Protein AF-G0QS31-F1 (afdb_monomer_lite)

Sequence (212 aa):
MDNINIATQQQAVRIPVASQEGQSTHSYSSEEVHAFSQHINNSLKDDPHLQSLLPIDSESKQLFDAVGNGIILCKLINKACPGTIFTKAINIEKLNIFKIKENLNLAITSAREIGCVIINVHSGNIIDKTEHIILGLLWQIIKVHLLGGLDLKLHPYLIRLKKEDEEAAELLRLSKEELLTRWFNYHLSNAKREKFRILQQIQKMEKLMFIS

Organism: Ichthyophthirius multifiliis (NCBI:txid5932)

InterPro domains:
  IPR001589 Actinin-type actin-binding domain, conserved site [PS00020] (118-142)
  IPR001715 Calponin homology domain [PF00307] (35-145)
  IPR001715 Calponin homology domain [PS50021] (30-146)
  IPR001715 Calponin homology domain [SM00033] (32-144)
  IPR036872 CH domain superfamily [G3DSA:1.10.418.10] (26-148)
  IPR036872 CH domain superfamily [G3DSA:1.10.418.10] (149-208)
  IPR036872 CH domain superfamily [SSF47576] (28-208)
  IPR039959 Fimbrin/Plastin [PTHR19961] (18-195)

Foldseek 3Di:
DDDDDDDDDDDDDDDDDDDDDDDPPPDDDLVLLLVLLVVLQVQCVPPPLCPVLPNQDSNDLSSLVSCLQLLSLLVLLCLLPPPLDDNVQQDRPPDDPVSSQSSNVSSLVSLVVLPDDDDPDHSVCSNVSVPVSSSSSSVSSVVSNVLVCQDCVNPVVLCVLDDPPDDSVVLNPDDSVRSVVSVVVVVVVVVVVVVVVVVVVVVVVVVVVVVD

pLDDT: mean 82.75, std 19.17, range [31.75, 98.56]

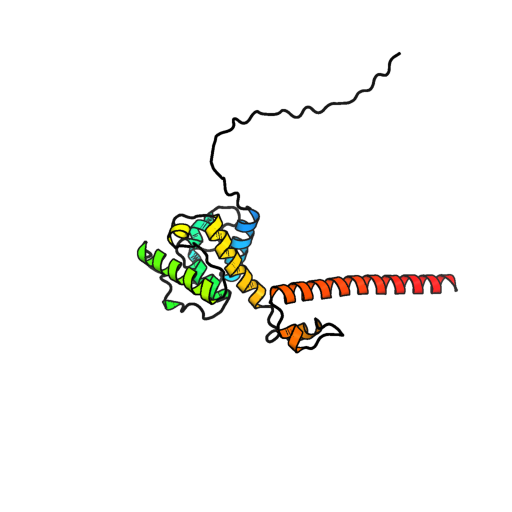Secondary structure (DSSP, 8-state):
-----------------------------HHHHHHHHHHHHHHHTT-GGGTTT-SPPTTSTHHHHHHTTSHHHHHHHHHHSTTSS-GGGS--SS--HHHHHHHHHHHHHHHHHTT---SS--HHHHHTT-HHHHHHHHHHHHHHHHHHT--TTT-GGGGGG--TTS-HHHHTTS-HHHHHHHHHHHHHHHHHHHHHHHHHHHHHHHHHHT--

Structure (mmCIF, N/CA/C/O backbone):
data_AF-G0QS31-F1
#
_entry.id   AF-G0QS31-F1
#
loop_
_atom_site.group_PDB
_atom_site.id
_atom_site.type_symbol
_atom_site.label_atom_id
_atom_site.label_alt_id
_atom_site.label_comp_id
_atom_site.label_asym_id
_atom_site.label_entity_id
_atom_site.label_seq_id
_atom_site.pdbx_PDB_ins_code
_atom_site.Cartn_x
_atom_site.Cartn_y
_atom_site.Cartn_z
_atom_site.occupancy
_atom_site.B_iso_or_equiv
_atom_site.auth_seq_id
_atom_site.auth_comp_id
_atom_site.auth_asym_id
_atom_site.auth_atom_id
_atom_site.pdbx_PDB_model_num
ATOM 1 N N . MET A 1 1 ? 4.917 68.832 -23.687 1.00 37.56 1 MET A N 1
ATOM 2 C CA . MET A 1 1 ? 4.557 68.647 -22.271 1.00 37.56 1 MET A CA 1
ATOM 3 C C . MET A 1 1 ? 3.040 68.502 -22.276 1.00 37.56 1 MET A C 1
ATOM 5 O O . MET A 1 1 ? 2.393 69.456 -22.668 1.00 37.56 1 MET A O 1
ATOM 9 N N . ASP A 1 2 ? 2.402 67.344 -22.115 1.00 34.12 2 ASP A N 1
ATOM 10 C CA . ASP A 1 2 ? 2.816 66.095 -21.476 1.00 34.12 2 ASP A CA 1
ATOM 11 C C . ASP A 1 2 ? 2.019 64.893 -22.020 1.00 34.12 2 ASP A C 1
ATOM 13 O O . ASP A 1 2 ? 0.879 65.023 -22.461 1.00 34.12 2 ASP A O 1
ATOM 17 N N . ASN A 1 3 ? 2.662 63.723 -21.995 1.00 34.50 3 ASN A N 1
ATOM 18 C CA . ASN A 1 3 ? 2.108 62.419 -22.358 1.00 34.50 3 ASN A CA 1
ATOM 19 C C . ASN A 1 3 ? 1.002 61.989 -21.380 1.00 34.50 3 ASN A C 1
ATOM 21 O O . ASN A 1 3 ? 1.255 61.871 -20.182 1.00 34.50 3 ASN A O 1
ATOM 25 N N . ILE A 1 4 ? -0.175 61.628 -21.895 1.00 38.53 4 ILE A N 1
ATOM 26 C CA . ILE A 1 4 ? -1.193 60.884 -21.140 1.00 38.53 4 ILE A CA 1
ATOM 27 C C . ILE A 1 4 ? -0.975 59.397 -21.425 1.00 38.53 4 ILE A C 1
ATOM 29 O O . ILE A 1 4 ? -1.392 58.877 -22.457 1.00 38.53 4 ILE A O 1
ATOM 33 N N . ASN A 1 5 ? -0.279 58.722 -20.512 1.00 39.50 5 ASN A N 1
ATOM 34 C CA . ASN A 1 5 ? -0.104 57.275 -20.525 1.00 39.50 5 ASN A CA 1
ATOM 35 C C . ASN A 1 5 ? -1.161 56.667 -19.588 1.00 39.50 5 ASN A C 1
ATOM 37 O O . ASN A 1 5 ? -1.066 56.803 -18.369 1.00 39.50 5 ASN A O 1
ATOM 41 N N . ILE A 1 6 ? -2.197 56.041 -20.151 1.00 40.69 6 ILE A N 1
ATOM 42 C CA . ILE A 1 6 ? -3.229 55.327 -19.388 1.00 40.69 6 ILE A CA 1
ATOM 43 C C . ILE A 1 6 ? -2.703 53.913 -19.134 1.00 40.69 6 ILE A C 1
ATOM 45 O O . ILE A 1 6 ? -2.805 53.038 -19.989 1.00 40.69 6 ILE A O 1
ATOM 49 N N . ALA A 1 7 ? -2.117 53.697 -17.958 1.00 37.75 7 ALA A N 1
ATOM 50 C CA . ALA A 1 7 ? -1.797 52.370 -17.447 1.00 37.75 7 ALA A CA 1
ATOM 51 C C . ALA A 1 7 ? -2.806 52.007 -16.349 1.00 37.75 7 ALA A C 1
ATOM 53 O O . ALA A 1 7 ? -2.763 52.528 -15.236 1.00 37.75 7 ALA A O 1
ATOM 54 N N . THR A 1 8 ? -3.733 51.114 -16.681 1.00 36.53 8 THR A N 1
ATOM 55 C CA . THR A 1 8 ? -4.713 50.533 -15.761 1.00 36.53 8 THR A CA 1
ATOM 56 C C . THR A 1 8 ? -3.992 49.660 -14.727 1.00 36.53 8 THR A C 1
ATOM 58 O O . THR A 1 8 ? -3.541 48.562 -15.044 1.00 36.53 8 THR A O 1
ATOM 61 N N . GLN A 1 9 ? -3.868 50.136 -13.486 1.00 37.25 9 GLN A N 1
ATOM 62 C CA . GLN A 1 9 ? -3.407 49.330 -12.352 1.00 37.25 9 GLN A CA 1
ATOM 63 C C . GLN A 1 9 ? -4.574 48.497 -11.805 1.00 37.25 9 GLN A C 1
ATOM 65 O O . GLN A 1 9 ? -5.510 49.035 -11.219 1.00 37.25 9 GLN A O 1
ATOM 70 N N . GLN A 1 10 ? -4.511 47.175 -11.964 1.00 36.97 10 GLN A N 1
ATOM 71 C CA . GLN A 1 10 ? -5.317 46.248 -11.167 1.00 36.97 10 GLN A CA 1
ATOM 72 C C . GLN A 1 10 ? -4.732 46.195 -9.748 1.00 36.97 10 GLN A C 1
ATOM 74 O O . GLN A 1 10 ? -3.664 45.627 -9.522 1.00 36.97 10 GLN A O 1
ATOM 79 N N . GLN A 1 11 ? -5.415 46.818 -8.787 1.00 33.50 11 GLN A N 1
ATOM 80 C CA . GLN A 1 11 ? -5.101 46.689 -7.366 1.00 33.50 11 GLN A CA 1
ATOM 81 C C . GLN A 1 11 ? -5.563 45.319 -6.857 1.00 33.50 11 GLN A C 1
ATOM 83 O O . GLN A 1 11 ? -6.757 45.039 -6.776 1.00 33.50 11 GLN A O 1
ATOM 88 N N . ALA A 1 12 ? -4.608 44.469 -6.482 1.00 34.59 12 ALA A N 1
ATOM 89 C CA . ALA A 1 12 ? -4.877 43.285 -5.679 1.00 34.59 12 ALA A CA 1
ATOM 90 C C . ALA A 1 12 ? -5.224 43.724 -4.246 1.00 34.59 12 ALA A C 1
ATOM 92 O O . ALA A 1 12 ? -4.376 44.247 -3.519 1.00 34.59 12 ALA A O 1
ATOM 93 N N . VAL A 1 13 ? -6.477 43.516 -3.843 1.00 35.66 13 VAL A N 1
ATOM 94 C CA . VAL A 1 13 ? -6.947 43.735 -2.470 1.00 35.66 13 VAL A CA 1
ATOM 95 C C . VAL A 1 13 ? -6.266 42.710 -1.558 1.00 35.66 13 VAL A C 1
ATOM 97 O O . VAL A 1 13 ? -6.550 41.517 -1.628 1.00 35.66 13 VAL A O 1
ATOM 100 N N . ARG A 1 14 ? -5.336 43.162 -0.708 1.00 32.06 14 ARG A N 1
ATOM 101 C CA . ARG A 1 14 ? -4.723 42.332 0.339 1.00 32.06 14 ARG A CA 1
ATOM 102 C C . ARG A 1 14 ? -5.620 42.341 1.573 1.00 32.06 14 ARG A C 1
ATOM 104 O O . ARG A 1 14 ? -5.723 43.359 2.250 1.00 32.06 14 ARG A O 1
ATOM 111 N N . ILE A 1 15 ? -6.242 41.204 1.872 1.00 36.84 15 ILE A N 1
ATOM 112 C CA . ILE A 1 15 ? -6.899 40.961 3.162 1.00 36.84 15 ILE A CA 1
ATOM 113 C C . ILE A 1 15 ? -5.797 40.581 4.168 1.00 36.84 15 ILE A C 1
ATOM 115 O O . ILE A 1 15 ? -5.057 39.632 3.899 1.00 36.84 15 ILE A O 1
ATOM 119 N N . PRO A 1 16 ? -5.632 41.290 5.300 1.00 31.75 16 PRO A N 1
ATOM 120 C CA . PRO A 1 16 ? -4.660 40.903 6.312 1.00 31.75 16 PRO A CA 1
ATOM 121 C C . PRO A 1 16 ? -5.190 39.691 7.088 1.00 31.75 16 PRO A C 1
ATOM 123 O O . PRO A 1 16 ? -6.173 39.794 7.817 1.00 31.75 16 PRO A O 1
ATOM 126 N N . VAL A 1 17 ? -4.541 38.536 6.931 1.00 39.09 17 VAL A N 1
ATOM 127 C CA . VAL A 1 17 ? -4.767 37.379 7.806 1.00 39.09 17 VAL A CA 1
ATOM 128 C C . VAL A 1 17 ? -3.851 37.533 9.012 1.00 39.09 17 VAL A C 1
ATOM 130 O O . VAL A 1 17 ? -2.632 37.610 8.872 1.00 39.09 17 VAL A O 1
ATOM 133 N N . ALA A 1 18 ? -4.460 37.629 10.192 1.00 33.72 18 ALA A N 1
ATOM 134 C CA . ALA A 1 18 ? -3.758 37.640 11.463 1.00 33.72 18 ALA A CA 1
ATOM 135 C C . ALA A 1 18 ? -2.969 36.334 11.629 1.00 33.72 18 ALA A C 1
ATOM 137 O O . ALA A 1 18 ? -3.527 35.240 11.534 1.00 33.72 18 ALA A O 1
ATOM 138 N N . SER A 1 19 ? -1.670 36.465 11.875 1.00 36.84 19 SER A N 1
ATOM 139 C CA . SER A 1 19 ? -0.786 35.359 12.219 1.00 36.84 19 SER A CA 1
ATOM 140 C C . SER A 1 19 ? -1.213 34.775 13.566 1.00 36.84 19 SER A C 1
ATOM 142 O O . SER A 1 19 ? -1.101 35.449 14.588 1.00 36.84 19 SER A O 1
ATOM 144 N N . GLN A 1 20 ? -1.694 33.532 13.572 1.00 38.47 20 GLN A N 1
ATOM 145 C CA . GLN A 1 20 ? -1.734 32.715 14.781 1.00 38.47 20 GLN A CA 1
ATOM 146 C C . GLN A 1 20 ? -0.509 31.804 14.811 1.00 38.47 20 GLN A C 1
ATOM 148 O O . GLN A 1 20 ? -0.143 31.162 13.828 1.00 38.47 20 GLN A O 1
ATOM 153 N N . GLU A 1 21 ? 0.148 31.839 15.959 1.00 40.12 21 GLU A N 1
ATOM 154 C CA . GLU A 1 21 ? 1.384 31.160 16.301 1.00 40.12 21 GLU A CA 1
ATOM 155 C C . GLU A 1 21 ? 1.256 29.626 16.214 1.00 40.12 21 GLU A C 1
ATOM 157 O O . GLU A 1 21 ? 0.282 29.036 16.672 1.00 40.12 21 GLU A O 1
ATOM 162 N N . GLY A 1 22 ? 2.302 28.975 15.695 1.00 40.84 22 GLY A N 1
ATOM 163 C CA . GLY A 1 22 ? 2.794 27.719 16.268 1.00 40.84 22 GLY A CA 1
ATOM 164 C C . GLY A 1 22 ? 1.966 26.442 16.097 1.00 40.84 22 GLY A C 1
ATOM 165 O O . GLY A 1 22 ? 1.835 25.690 17.057 1.00 40.84 22 GLY A O 1
ATOM 166 N N . GLN A 1 23 ? 1.502 26.112 14.891 1.00 36.22 23 GLN A N 1
ATOM 167 C CA . GLN A 1 23 ? 1.230 24.714 14.528 1.00 36.22 23 GLN A CA 1
ATOM 168 C C . GLN A 1 23 ? 1.887 24.405 13.188 1.00 36.22 23 GLN A C 1
ATOM 170 O O . GLN A 1 23 ? 1.524 24.974 12.160 1.00 36.22 23 GLN A O 1
ATOM 175 N N . SER A 1 24 ? 2.863 23.495 13.193 1.00 34.66 24 SER A N 1
ATOM 176 C CA . SER A 1 24 ? 3.359 22.861 11.975 1.00 34.66 24 SER A CA 1
ATOM 177 C C . SER A 1 24 ? 2.222 22.036 11.376 1.00 34.66 24 SER A C 1
ATOM 179 O O . SER A 1 24 ? 2.036 20.861 11.689 1.00 34.66 24 SER A O 1
ATOM 181 N N . THR A 1 25 ? 1.409 22.684 10.551 1.00 37.22 25 THR A N 1
ATOM 182 C CA . THR A 1 25 ? 0.397 22.048 9.719 1.00 37.22 25 THR A CA 1
ATOM 183 C C . THR A 1 25 ? 1.135 21.187 8.701 1.00 37.22 25 THR A C 1
ATOM 185 O O . THR A 1 25 ? 1.685 21.676 7.717 1.00 37.22 25 THR A O 1
ATOM 188 N N . HIS A 1 26 ? 1.219 19.885 8.971 1.00 48.31 26 HIS A N 1
ATOM 189 C CA . HIS A 1 26 ? 1.724 18.915 8.007 1.00 48.31 26 HIS A CA 1
ATOM 190 C C . HIS A 1 26 ? 0.709 18.811 6.862 1.00 48.31 26 HIS A C 1
ATOM 192 O O . HIS A 1 26 ? -0.220 18.011 6.915 1.00 48.31 26 HIS A O 1
ATOM 198 N N . SER A 1 27 ? 0.852 19.677 5.857 1.00 54.50 27 SER A N 1
ATOM 199 C CA . SER A 1 27 ? 0.045 19.654 4.639 1.00 54.50 27 SER A CA 1
ATOM 200 C C . SER A 1 27 ? 0.364 18.378 3.864 1.00 54.50 27 SER A C 1
ATOM 202 O O . SER A 1 27 ? 1.416 18.280 3.241 1.00 54.50 27 SER A O 1
ATOM 204 N N . TYR A 1 28 ? -0.520 17.387 3.917 1.00 66.81 28 TYR A N 1
ATOM 205 C CA . TYR A 1 28 ? -0.533 16.312 2.928 1.00 66.81 28 TYR A CA 1
ATOM 206 C C . TYR A 1 28 ? -1.175 16.813 1.634 1.00 66.81 28 TYR A C 1
ATOM 208 O O . TYR A 1 28 ? -1.896 17.814 1.631 1.00 66.81 28 TYR A O 1
ATOM 216 N N . SER A 1 29 ? -0.900 16.125 0.530 1.00 79.12 29 SER A N 1
ATOM 217 C CA . SER A 1 29 ? -1.492 16.441 -0.766 1.00 79.12 29 SER A CA 1
ATOM 218 C C . SER A 1 29 ? -2.828 15.705 -0.909 1.00 79.12 29 SER A C 1
ATOM 220 O O . SER A 1 29 ? -2.921 14.496 -0.688 1.00 79.12 29 SER A O 1
ATOM 222 N N . SER A 1 30 ? -3.886 16.431 -1.275 1.00 83.75 30 SER A N 1
ATOM 223 C CA . SER A 1 30 ? -5.190 15.847 -1.622 1.00 83.75 30 SER A CA 1
ATOM 224 C C . SER A 1 30 ? -5.069 14.817 -2.748 1.00 83.75 30 SER A C 1
ATOM 226 O O . SER A 1 30 ? -5.790 13.824 -2.773 1.00 83.75 30 SER A O 1
ATOM 228 N N . GLU A 1 31 ? -4.100 15.011 -3.639 1.00 87.44 31 GLU A N 1
ATOM 229 C CA . GLU A 1 31 ? -3.785 14.116 -4.742 1.00 87.44 31 GLU A CA 1
ATOM 230 C C . GLU A 1 31 ? -3.255 12.757 -4.253 1.00 87.44 31 GLU A C 1
ATOM 232 O O . GLU A 1 31 ? -3.599 11.733 -4.841 1.00 87.44 31 GLU A O 1
ATOM 237 N N . GLU A 1 32 ? -2.475 12.709 -3.164 1.00 88.69 32 GLU A N 1
ATOM 238 C CA . GLU A 1 32 ? -2.016 11.444 -2.563 1.00 88.69 32 GLU A CA 1
ATOM 239 C C . GLU A 1 32 ? -3.184 10.654 -1.972 1.00 88.69 32 GLU A C 1
ATOM 241 O O . GLU A 1 32 ? -3.318 9.455 -2.224 1.00 88.69 32 GLU A O 1
ATOM 246 N N . VAL A 1 33 ? -4.061 11.330 -1.222 1.00 94.31 33 VAL A N 1
ATOM 247 C CA . VAL A 1 33 ? -5.266 10.709 -0.650 1.00 94.31 33 VAL A CA 1
ATOM 248 C C . VAL A 1 33 ? -6.145 10.151 -1.763 1.00 94.31 33 VAL A C 1
ATOM 250 O O . VAL A 1 33 ? -6.566 8.991 -1.688 1.00 94.31 33 VAL A O 1
ATOM 253 N N . HIS A 1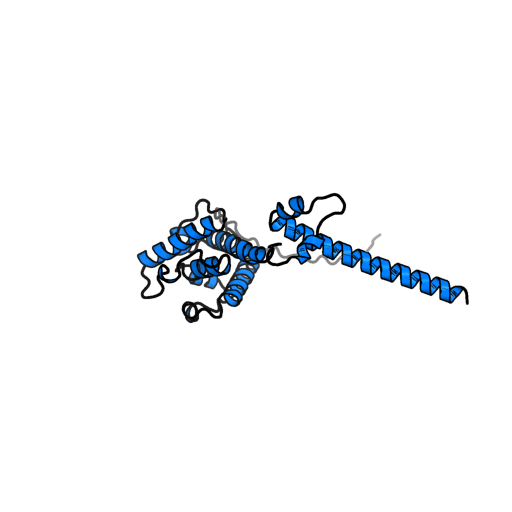 34 ? -6.357 10.936 -2.819 1.00 93.75 34 HIS A N 1
ATOM 254 C CA . HIS A 1 34 ? -7.118 10.512 -3.982 1.00 93.75 34 HIS A CA 1
ATOM 255 C C . HIS A 1 34 ? -6.492 9.272 -4.632 1.00 93.75 34 HIS A C 1
ATOM 257 O O . HIS A 1 34 ? -7.147 8.235 -4.776 1.00 93.75 34 HIS A O 1
ATOM 263 N N . ALA A 1 35 ? -5.203 9.344 -4.976 1.00 93.00 35 ALA A N 1
ATOM 264 C CA . ALA A 1 35 ? -4.496 8.273 -5.667 1.00 93.00 35 ALA A CA 1
ATOM 265 C C . ALA A 1 35 ? -4.454 6.973 -4.849 1.00 93.00 35 ALA A C 1
ATOM 267 O O . ALA A 1 35 ? -4.694 5.891 -5.392 1.00 93.00 35 ALA A O 1
ATOM 268 N N . PHE A 1 36 ? -4.185 7.052 -3.544 1.00 96.50 36 PHE A N 1
ATOM 269 C CA . PHE A 1 36 ? -4.113 5.869 -2.684 1.00 96.50 36 PHE A CA 1
ATOM 270 C C . PHE A 1 36 ? -5.489 5.244 -2.464 1.00 96.50 36 PHE A C 1
ATOM 272 O O . PHE A 1 36 ? -5.605 4.019 -2.519 1.00 96.50 36 PHE A O 1
ATOM 279 N N . SER A 1 37 ? -6.537 6.056 -2.302 1.00 97.00 37 SER A N 1
ATOM 280 C CA . SER A 1 37 ? -7.917 5.565 -2.197 1.00 97.00 37 SER A CA 1
ATOM 281 C C . SER A 1 37 ? -8.340 4.830 -3.470 1.00 97.00 37 SER A C 1
ATOM 283 O O . SER A 1 37 ? -8.821 3.699 -3.401 1.00 97.00 37 SER A O 1
ATOM 285 N N . GLN A 1 38 ? -8.069 5.410 -4.644 1.00 96.38 38 GLN A N 1
ATOM 286 C CA . GLN A 1 38 ? -8.337 4.769 -5.935 1.00 96.38 38 GLN A CA 1
ATOM 287 C C . GLN A 1 38 ? -7.548 3.464 -6.107 1.00 96.38 38 GLN A C 1
ATOM 289 O O . GLN A 1 38 ? -8.102 2.448 -6.533 1.00 96.38 38 GLN A O 1
ATOM 294 N N . HIS A 1 39 ? -6.265 3.446 -5.734 1.00 96.56 39 HIS A N 1
ATOM 295 C CA . HIS A 1 39 ? -5.447 2.234 -5.803 1.00 96.56 39 HIS A CA 1
ATOM 296 C C . HIS A 1 39 ? -5.978 1.121 -4.894 1.00 96.56 39 HIS A C 1
ATOM 298 O O . HIS A 1 39 ? -6.040 -0.035 -5.319 1.00 96.56 39 HIS A O 1
ATOM 304 N N . ILE A 1 40 ? -6.393 1.454 -3.667 1.00 97.56 40 ILE A N 1
ATOM 305 C CA . ILE A 1 40 ? -7.001 0.509 -2.720 1.00 97.56 40 ILE A CA 1
ATOM 306 C C . ILE A 1 40 ? -8.307 -0.046 -3.291 1.00 97.56 40 ILE A C 1
ATOM 308 O O . ILE A 1 40 ? -8.455 -1.268 -3.368 1.00 97.56 40 ILE A O 1
ATOM 312 N N . ASN A 1 41 ? -9.208 0.829 -3.750 1.00 97.25 41 ASN A N 1
ATOM 313 C CA . ASN A 1 41 ? -10.483 0.441 -4.352 1.00 97.25 41 ASN A CA 1
ATOM 314 C C . ASN A 1 41 ? -10.262 -0.542 -5.506 1.00 97.25 41 ASN A C 1
ATOM 316 O O . ASN A 1 41 ? -10.836 -1.627 -5.516 1.00 97.25 41 ASN A O 1
ATOM 320 N N . ASN A 1 42 ? -9.359 -0.222 -6.434 1.00 95.69 42 ASN A N 1
ATOM 321 C CA . ASN A 1 42 ? -9.081 -1.070 -7.592 1.00 95.69 42 ASN A CA 1
ATOM 322 C C . ASN A 1 42 ? -8.396 -2.394 -7.224 1.00 95.69 42 ASN A C 1
ATOM 324 O O . ASN A 1 42 ? -8.697 -3.429 -7.817 1.00 95.69 42 ASN A O 1
ATOM 328 N N . SER A 1 43 ? -7.490 -2.378 -6.243 1.00 95.38 43 SER A N 1
ATOM 329 C CA . SER A 1 43 ? -6.711 -3.560 -5.851 1.00 95.38 43 SER A CA 1
ATOM 330 C C . SER A 1 43 ? -7.507 -4.557 -5.005 1.00 95.38 43 SER A C 1
ATOM 332 O O . SER A 1 43 ? -7.200 -5.754 -5.018 1.00 95.38 43 SER A O 1
ATOM 334 N N . LEU A 1 44 ? -8.496 -4.076 -4.243 1.00 96.12 44 LEU A N 1
ATOM 335 C CA . LEU A 1 44 ? -9.211 -4.848 -3.221 1.00 96.12 44 LEU A CA 1
ATOM 336 C C . LEU A 1 44 ? -10.729 -4.957 -3.445 1.00 96.12 44 LEU A C 1
ATOM 338 O O . LEU A 1 44 ? -11.392 -5.581 -2.620 1.00 96.12 44 LEU A O 1
ATOM 342 N N . LYS A 1 45 ? -11.274 -4.429 -4.553 1.00 93.75 45 LYS A N 1
ATOM 343 C CA . LYS A 1 45 ? -12.721 -4.440 -4.872 1.00 93.75 45 LYS A CA 1
ATOM 344 C C . LYS A 1 45 ? -13.420 -5.796 -4.71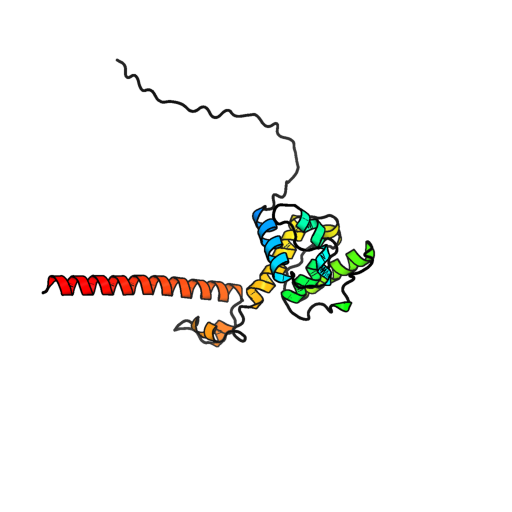3 1.00 93.75 45 LYS A C 1
ATOM 346 O O . LYS A 1 45 ? -14.589 -5.831 -4.351 1.00 93.75 45 LYS A O 1
ATOM 351 N N . ASP A 1 46 ? -12.712 -6.893 -4.977 1.00 92.69 46 ASP A N 1
ATOM 352 C CA . ASP A 1 46 ? -13.281 -8.244 -4.985 1.00 92.69 46 ASP A CA 1
ATOM 353 C C . ASP A 1 46 ? -13.109 -8.976 -3.633 1.00 92.69 46 ASP A C 1
ATOM 355 O O . ASP A 1 46 ? -13.462 -10.151 -3.530 1.00 92.69 46 ASP A O 1
ATOM 359 N N . ASP A 1 47 ? -12.545 -8.343 -2.586 1.00 93.50 47 ASP A N 1
ATOM 360 C CA . ASP A 1 47 ? -12.405 -8.996 -1.272 1.00 93.50 47 ASP A CA 1
ATOM 361 C C . ASP A 1 47 ? -13.747 -8.985 -0.510 1.00 93.50 47 ASP A C 1
ATOM 363 O O . ASP A 1 47 ? -14.264 -7.914 -0.174 1.00 93.50 47 ASP A O 1
ATOM 367 N N . PRO A 1 48 ? -14.307 -10.160 -0.166 1.00 92.19 48 PRO A N 1
ATOM 368 C CA . PRO A 1 48 ? -15.614 -10.254 0.483 1.00 92.19 48 PRO A CA 1
ATOM 369 C C . PRO A 1 48 ? -15.648 -9.617 1.878 1.00 92.19 48 PRO A C 1
ATOM 371 O O . PRO A 1 48 ? -16.708 -9.196 2.330 1.00 92.19 48 PRO A O 1
ATOM 374 N N . HIS A 1 49 ? -14.507 -9.509 2.565 1.00 90.38 49 HIS A N 1
ATOM 375 C CA . HIS A 1 49 ? -14.442 -8.936 3.913 1.00 90.38 49 HIS A CA 1
ATOM 376 C C . HIS A 1 49 ? -14.336 -7.409 3.917 1.00 90.38 49 HIS A C 1
ATOM 378 O O . HIS A 1 49 ? -14.366 -6.802 4.986 1.00 90.38 49 HIS A O 1
ATOM 384 N N . LEU A 1 50 ? -14.176 -6.787 2.746 1.00 93.12 50 LEU A N 1
ATOM 385 C CA . LEU A 1 50 ? -13.994 -5.342 2.606 1.00 93.12 50 LEU A CA 1
ATOM 386 C C . LEU A 1 50 ? -15.213 -4.637 2.005 1.00 93.12 50 LEU A C 1
ATOM 388 O O . LEU A 1 50 ? -15.175 -3.425 1.834 1.00 93.12 50 LEU A O 1
ATOM 392 N N . GLN A 1 51 ? -16.313 -5.352 1.749 1.00 89.19 51 GLN A N 1
ATOM 393 C CA . GLN A 1 51 ? -17.528 -4.779 1.153 1.00 89.19 51 GLN A CA 1
ATOM 394 C C . GLN A 1 51 ? -18.134 -3.624 1.964 1.00 89.19 51 GLN A C 1
ATOM 396 O O . GLN A 1 51 ? -18.768 -2.747 1.395 1.00 89.19 51 GLN A O 1
ATOM 401 N N . SER A 1 52 ? -17.947 -3.609 3.288 1.00 87.94 52 SER A N 1
ATOM 402 C CA . SER A 1 52 ? -18.413 -2.520 4.158 1.00 87.94 52 SER A CA 1
ATOM 403 C C . SER A 1 52 ? -17.432 -1.349 4.269 1.00 87.94 52 SER A C 1
ATOM 405 O O . SER A 1 52 ? -17.794 -0.304 4.802 1.00 87.94 52 SER A O 1
ATOM 407 N N . LEU A 1 53 ? -16.191 -1.527 3.807 1.00 88.06 53 LEU A N 1
ATOM 408 C CA . LEU A 1 53 ? -15.114 -0.535 3.880 1.00 88.06 53 LEU A CA 1
ATOM 409 C C . LEU A 1 53 ? -14.778 0.071 2.510 1.00 88.06 53 LEU A C 1
ATOM 411 O O . LEU A 1 53 ? -14.100 1.093 2.459 1.00 88.06 53 LEU A O 1
ATOM 415 N N . LEU A 1 54 ? -15.222 -0.560 1.419 1.00 91.94 54 LEU A N 1
ATOM 416 C CA . LEU A 1 54 ? -14.988 -0.140 0.041 1.00 91.94 54 LEU A CA 1
ATOM 417 C C . LEU A 1 54 ? -16.319 0.158 -0.675 1.00 91.94 54 LEU A C 1
ATOM 419 O O . LEU A 1 54 ? -17.308 -0.527 -0.423 1.00 91.94 54 LEU A O 1
ATOM 423 N N . PRO A 1 55 ? -16.339 1.110 -1.624 1.00 94.12 55 PRO A N 1
ATOM 424 C CA . PRO A 1 55 ? -15.219 1.966 -2.011 1.00 94.12 55 PRO A CA 1
ATOM 425 C C . PRO A 1 55 ? -14.948 3.073 -0.980 1.00 94.12 55 PRO A C 1
ATOM 427 O O . PRO A 1 55 ? -15.866 3.600 -0.357 1.00 94.12 55 PRO A O 1
ATOM 430 N N . ILE A 1 56 ? -13.676 3.438 -0.832 1.00 93.88 56 ILE A N 1
ATOM 431 C CA . ILE A 1 56 ? -13.248 4.645 -0.121 1.00 93.88 56 ILE A CA 1
ATOM 432 C C . ILE A 1 56 ? -13.506 5.836 -1.040 1.00 93.88 56 ILE A C 1
ATOM 434 O O . ILE A 1 56 ? -13.050 5.834 -2.188 1.00 93.88 56 ILE A O 1
ATOM 438 N N . ASP A 1 57 ? -14.209 6.845 -0.539 1.00 92.69 57 ASP A N 1
ATOM 439 C CA . ASP A 1 57 ? -14.350 8.132 -1.205 1.00 92.69 57 ASP A CA 1
ATOM 440 C C . ASP A 1 57 ? -12.985 8.829 -1.309 1.00 92.69 57 ASP A C 1
ATOM 442 O O . ASP A 1 57 ? -12.340 9.136 -0.305 1.00 92.69 57 ASP A O 1
ATOM 446 N N . SER A 1 58 ? -12.536 9.051 -2.546 1.00 87.50 58 SER A N 1
ATOM 447 C CA . SER A 1 58 ? -11.219 9.608 -2.854 1.00 87.50 58 SER A CA 1
ATOM 448 C C . SER A 1 58 ? -11.116 11.116 -2.632 1.00 87.50 58 SER A C 1
ATOM 450 O O . SER A 1 58 ? -10.004 11.635 -2.636 1.00 87.50 58 SER A O 1
ATOM 452 N N . GLU A 1 59 ? -12.239 11.808 -2.427 1.00 84.00 59 GLU A N 1
ATOM 453 C CA . GLU A 1 59 ? -12.276 13.261 -2.207 1.00 84.00 59 GLU A CA 1
ATOM 454 C C . GLU A 1 59 ? -12.367 13.639 -0.721 1.00 84.00 59 GLU A C 1
ATOM 456 O O . GLU A 1 59 ? -12.391 14.822 -0.373 1.00 84.00 59 GLU A O 1
ATOM 461 N N . SER A 1 60 ? -12.416 12.653 0.182 1.00 86.31 60 SER A N 1
ATOM 462 C CA . SER A 1 60 ? -12.583 12.887 1.615 1.00 86.31 60 SER A CA 1
ATOM 463 C C . SER A 1 60 ? -11.512 12.218 2.473 1.00 86.31 60 SER A C 1
ATOM 465 O O . SER A 1 60 ? -10.675 11.434 2.030 1.00 86.31 60 SER A O 1
ATOM 467 N N . LYS A 1 61 ? -11.546 12.528 3.774 1.00 87.19 61 LYS A N 1
ATOM 468 C CA . LYS A 1 61 ? -10.658 11.939 4.787 1.00 87.19 61 LYS A CA 1
ATOM 469 C C . LYS A 1 61 ? -11.027 10.492 5.158 1.00 87.19 61 LYS A C 1
ATOM 471 O O . LYS A 1 61 ? -10.435 9.939 6.085 1.00 87.19 61 LYS A O 1
ATOM 476 N N . GLN A 1 62 ? -11.973 9.865 4.451 1.00 93.06 62 GLN A N 1
ATOM 477 C CA . GLN A 1 62 ? -12.450 8.509 4.743 1.00 93.06 62 GLN A CA 1
ATOM 478 C C . GLN A 1 62 ? -11.326 7.463 4.688 1.00 93.06 62 GLN A C 1
ATOM 480 O O . GLN A 1 62 ? -11.384 6.466 5.407 1.00 93.06 62 GLN A O 1
ATOM 485 N N . LEU A 1 63 ? -10.274 7.706 3.897 1.00 95.44 63 LEU A N 1
ATOM 486 C CA . LEU A 1 63 ? -9.093 6.843 3.825 1.00 95.44 63 LEU A CA 1
ATOM 487 C C . LEU A 1 63 ? -8.516 6.517 5.211 1.00 95.44 63 LEU A C 1
ATOM 489 O O . LEU A 1 63 ? -8.241 5.353 5.500 1.00 95.44 63 LEU A O 1
ATOM 493 N N . PHE A 1 64 ? -8.355 7.523 6.075 1.00 95.75 64 PHE A N 1
ATOM 494 C CA . PHE A 1 64 ? -7.739 7.355 7.395 1.00 95.75 64 PHE A CA 1
ATOM 495 C C . PHE A 1 64 ? -8.614 6.518 8.336 1.00 95.75 64 PHE A C 1
ATOM 497 O O . PHE A 1 64 ? -8.102 5.719 9.120 1.00 95.75 64 PHE A O 1
ATOM 504 N N . ASP A 1 65 ? -9.934 6.646 8.207 1.00 94.69 65 ASP A N 1
ATOM 505 C CA . ASP A 1 65 ? -10.905 5.853 8.961 1.00 94.69 65 ASP A CA 1
ATOM 506 C C . ASP A 1 65 ? -10.914 4.399 8.485 1.00 94.69 65 ASP A C 1
ATOM 508 O O . ASP A 1 65 ? -10.870 3.470 9.294 1.00 94.69 65 ASP A O 1
ATOM 512 N N . ALA A 1 66 ? -10.915 4.202 7.165 1.00 95.44 66 ALA A N 1
ATOM 513 C CA . ALA A 1 66 ? -10.996 2.892 6.534 1.00 95.44 66 ALA A CA 1
ATOM 514 C C . ALA A 1 66 ? -9.793 1.999 6.884 1.00 95.44 66 ALA A C 1
ATOM 516 O O . ALA A 1 66 ? -9.951 0.797 7.108 1.00 95.44 66 ALA A O 1
ATOM 517 N N . VAL A 1 67 ? -8.588 2.575 6.976 1.00 96.75 67 VAL A N 1
ATOM 518 C CA . VAL A 1 67 ? -7.369 1.830 7.343 1.00 96.75 67 VAL A CA 1
ATOM 519 C C . VAL A 1 67 ? -7.176 1.669 8.853 1.00 96.75 67 VAL A C 1
ATOM 521 O O . VAL A 1 67 ? -6.380 0.827 9.272 1.00 96.75 67 VAL A O 1
ATOM 524 N N . GLY A 1 68 ? -7.913 2.423 9.676 1.00 96.12 68 GLY A N 1
ATOM 525 C CA . GLY A 1 68 ? -7.727 2.498 11.130 1.00 96.12 68 GLY A CA 1
ATOM 526 C C . GLY A 1 68 ? -7.918 1.172 11.876 1.00 96.12 68 GLY A C 1
ATOM 527 O O . GLY A 1 68 ? -7.373 0.985 12.960 1.00 96.12 68 GLY A O 1
ATOM 528 N N . ASN A 1 69 ? -8.647 0.216 11.290 1.00 96.06 69 ASN A N 1
ATOM 529 C CA . ASN A 1 69 ? -8.850 -1.121 11.860 1.00 96.06 69 ASN A CA 1
ATOM 530 C C . ASN A 1 69 ? -7.776 -2.158 11.454 1.00 96.06 69 ASN A C 1
ATOM 532 O O . ASN A 1 69 ? -7.811 -3.304 11.914 1.00 96.06 69 ASN A O 1
ATOM 536 N N . GLY A 1 70 ? -6.846 -1.772 10.573 1.00 97.50 70 GLY A N 1
ATOM 537 C CA . GLY A 1 70 ? -5.730 -2.584 10.088 1.00 97.50 70 GLY A CA 1
ATOM 538 C C . GLY A 1 70 ? -6.063 -3.645 9.034 1.00 97.50 70 GLY A C 1
ATOM 539 O O . GLY A 1 70 ? -5.139 -4.205 8.448 1.00 97.50 70 GLY A O 1
ATOM 540 N N . ILE A 1 71 ? -7.338 -3.910 8.728 1.00 97.94 71 ILE A N 1
ATOM 541 C CA . ILE A 1 71 ? -7.718 -4.972 7.779 1.00 97.94 71 ILE A CA 1
ATOM 542 C C . ILE A 1 71 ? -7.234 -4.623 6.370 1.00 97.94 71 ILE A C 1
ATOM 544 O O . ILE A 1 71 ? -6.580 -5.445 5.727 1.00 97.94 71 ILE A O 1
ATOM 548 N N . ILE A 1 72 ? -7.504 -3.397 5.904 1.00 98.06 72 ILE A N 1
ATOM 549 C CA . ILE A 1 72 ? -7.081 -2.937 4.573 1.00 98.06 72 ILE A CA 1
ATOM 550 C C . ILE A 1 72 ? -5.561 -3.029 4.426 1.00 98.06 72 ILE A C 1
ATOM 552 O O . ILE A 1 72 ? -5.089 -3.543 3.417 1.00 98.06 72 ILE A O 1
ATOM 556 N N . LEU A 1 73 ? -4.796 -2.609 5.441 1.00 98.31 73 LEU A N 1
ATOM 557 C CA . LEU A 1 73 ? -3.331 -2.678 5.414 1.00 98.31 73 LEU A CA 1
ATOM 558 C C . LEU A 1 73 ? -2.842 -4.123 5.263 1.00 98.31 73 LEU A C 1
ATOM 560 O O . LEU A 1 73 ? -2.048 -4.407 4.368 1.00 98.31 73 LEU A O 1
ATOM 564 N N . CYS A 1 74 ? -3.366 -5.056 6.065 1.00 98.44 74 CYS A N 1
ATOM 565 C CA . CYS A 1 74 ? -3.010 -6.472 5.958 1.00 98.44 74 CYS A CA 1
ATOM 566 C C . CYS A 1 74 ? -3.339 -7.055 4.573 1.00 98.44 74 CYS A C 1
ATOM 568 O O . CYS A 1 74 ? -2.546 -7.787 3.978 1.00 98.44 74 CYS A O 1
ATOM 570 N N . LYS A 1 75 ? -4.519 -6.734 4.035 1.00 97.88 75 LYS A N 1
ATOM 571 C CA . LYS A 1 75 ? -4.954 -7.217 2.718 1.00 97.88 75 LYS A CA 1
ATOM 572 C C . LYS A 1 75 ? -4.124 -6.619 1.587 1.00 97.88 75 LYS A C 1
ATOM 574 O O . LYS A 1 75 ? -3.768 -7.338 0.656 1.00 97.88 75 LYS A O 1
ATOM 579 N N . LEU A 1 76 ? -3.777 -5.340 1.688 1.00 98.00 76 LEU A N 1
ATOM 580 C CA . LEU A 1 76 ? -2.940 -4.650 0.716 1.00 98.00 76 LEU A CA 1
ATOM 581 C C . LEU A 1 76 ? -1.510 -5.208 0.709 1.00 98.00 76 LEU A C 1
ATOM 583 O O . LEU A 1 76 ? -0.956 -5.405 -0.367 1.00 98.00 76 LEU A O 1
ATOM 587 N N . ILE A 1 77 ? -0.949 -5.555 1.874 1.00 98.31 77 ILE A N 1
ATOM 588 C CA . ILE A 1 77 ? 0.342 -6.259 1.975 1.00 98.31 77 ILE A CA 1
ATOM 589 C C . ILE A 1 77 ? 0.287 -7.596 1.231 1.00 98.31 77 ILE A C 1
ATOM 591 O O . ILE A 1 77 ? 1.155 -7.866 0.410 1.00 98.31 77 ILE A O 1
ATOM 595 N N . ASN A 1 78 ? -0.768 -8.392 1.429 1.00 97.06 78 ASN A N 1
ATOM 596 C CA . ASN A 1 78 ? -0.946 -9.647 0.690 1.00 97.06 78 ASN A CA 1
ATOM 597 C C . ASN A 1 78 ? -1.176 -9.454 -0.817 1.00 97.06 78 ASN A C 1
ATOM 599 O O . ASN A 1 78 ? -0.892 -10.364 -1.593 1.00 97.06 78 ASN A O 1
ATOM 603 N N . LYS A 1 79 ? -1.700 -8.303 -1.255 1.00 95.50 79 LYS A N 1
ATOM 604 C CA . LYS A 1 79 ? -1.729 -7.956 -2.684 1.00 95.50 79 LYS A CA 1
ATOM 605 C C . LYS A 1 79 ? -0.341 -7.603 -3.205 1.00 95.50 79 LYS A C 1
ATOM 607 O O . LYS A 1 79 ? 0.006 -8.028 -4.300 1.00 95.50 79 LYS A O 1
ATOM 612 N N . ALA A 1 80 ? 0.445 -6.869 -2.422 1.00 94.94 80 ALA A N 1
ATOM 613 C CA . ALA A 1 80 ? 1.807 -6.491 -2.778 1.00 94.94 80 ALA A CA 1
ATOM 614 C C . ALA A 1 80 ? 2.752 -7.702 -2.842 1.00 94.94 80 ALA A C 1
ATOM 616 O O . ALA A 1 80 ? 3.565 -7.807 -3.758 1.00 94.94 80 ALA A O 1
ATOM 617 N N . CYS A 1 81 ? 2.628 -8.619 -1.883 1.00 94.88 81 CYS A N 1
ATOM 618 C CA . CYS A 1 81 ? 3.404 -9.846 -1.787 1.00 94.88 81 CYS A CA 1
ATOM 619 C C . CYS A 1 81 ? 2.490 -10.989 -1.299 1.00 94.88 81 CYS A C 1
ATOM 621 O O . CYS A 1 81 ? 2.175 -11.079 -0.108 1.00 94.88 81 CYS A O 1
ATOM 623 N N . PRO A 1 82 ? 1.998 -11.851 -2.208 1.00 94.88 82 PRO A N 1
ATOM 624 C CA . PRO A 1 82 ? 1.097 -12.938 -1.842 1.00 94.88 82 PRO A CA 1
ATOM 625 C C . PRO A 1 82 ? 1.708 -13.900 -0.821 1.00 94.88 82 PRO A C 1
ATOM 627 O O . PRO A 1 82 ? 2.807 -14.413 -1.010 1.00 94.88 82 PRO A O 1
ATOM 630 N N . GLY A 1 83 ? 0.953 -14.194 0.241 1.00 94.62 83 GLY A N 1
ATOM 631 C CA . GLY A 1 83 ? 1.342 -15.168 1.263 1.00 94.62 83 GLY A CA 1
ATOM 632 C C . GLY A 1 83 ? 2.141 -14.601 2.438 1.00 94.62 83 GLY A C 1
ATOM 633 O O . GLY A 1 83 ? 2.465 -15.369 3.338 1.00 94.62 83 GLY A O 1
ATOM 634 N N . THR A 1 84 ? 2.415 -13.292 2.482 1.00 97.44 84 THR A N 1
ATOM 635 C CA . THR A 1 84 ? 3.102 -12.657 3.621 1.00 97.44 84 THR A CA 1
ATOM 636 C C . THR A 1 84 ? 2.304 -12.777 4.918 1.00 97.44 84 THR A C 1
ATOM 638 O O . THR A 1 84 ? 2.843 -13.166 5.947 1.00 97.44 84 THR A O 1
ATOM 641 N N . ILE A 1 85 ? 1.008 -12.467 4.882 1.00 98.00 85 ILE A N 1
ATOM 642 C CA . ILE A 1 85 ? 0.131 -12.537 6.051 1.00 98.00 85 ILE A CA 1
ATOM 643 C C . ILE A 1 85 ? -0.813 -13.717 5.889 1.00 98.00 85 ILE A C 1
ATOM 645 O O . ILE A 1 85 ? -1.604 -13.785 4.943 1.00 98.00 85 ILE A O 1
ATOM 649 N N . PHE A 1 86 ? -0.810 -14.622 6.865 1.00 96.75 86 PHE A N 1
ATOM 650 C CA . PHE A 1 86 ? -1.814 -15.673 6.912 1.00 96.75 86 PHE A CA 1
ATOM 651 C C . PHE A 1 86 ? -3.202 -15.059 7.128 1.00 96.75 86 PHE A C 1
ATOM 653 O O . PHE A 1 86 ? -3.470 -14.435 8.151 1.00 96.75 86 PHE A O 1
ATOM 660 N N . THR A 1 87 ? -4.109 -15.234 6.167 1.00 92.44 87 THR A N 1
ATOM 661 C CA . THR A 1 87 ? -5.398 -14.519 6.139 1.00 92.44 87 THR A CA 1
ATOM 662 C C . THR A 1 87 ? -6.276 -14.777 7.361 1.00 92.44 87 THR A C 1
ATOM 664 O O . THR A 1 87 ? -7.028 -13.888 7.747 1.00 92.44 87 THR A O 1
ATOM 667 N N . LYS A 1 88 ? -6.157 -15.949 8.002 1.00 94.31 88 LYS A N 1
ATOM 668 C CA . LYS A 1 88 ? -6.895 -16.276 9.235 1.00 94.31 88 LYS A CA 1
ATOM 669 C C . LYS A 1 88 ? -6.341 -15.591 10.490 1.00 94.31 88 LYS A C 1
ATOM 671 O O . LYS A 1 88 ? -7.022 -15.593 11.506 1.00 94.31 88 LYS A O 1
ATOM 676 N N . ALA A 1 89 ? -5.128 -15.037 10.437 1.00 96.00 89 ALA A N 1
ATOM 677 C CA . ALA A 1 89 ? -4.559 -14.256 11.536 1.00 96.00 89 ALA A CA 1
ATOM 678 C C . ALA A 1 89 ? -5.127 -12.826 11.592 1.00 96.00 89 ALA A C 1
ATOM 680 O O . ALA A 1 89 ? -4.940 -12.129 12.583 1.00 96.00 89 ALA A O 1
ATOM 681 N N . ILE A 1 90 ? -5.818 -12.383 10.535 1.00 97.56 90 ILE A N 1
ATOM 682 C CA . ILE A 1 90 ? -6.459 -11.069 10.490 1.00 97.56 90 ILE A CA 1
ATOM 683 C C . ILE A 1 90 ? -7.781 -11.156 11.256 1.00 97.56 90 ILE A C 1
ATOM 685 O O . ILE A 1 90 ? -8.668 -11.929 10.893 1.00 97.56 90 ILE A O 1
ATOM 689 N N . ASN A 1 91 ? -7.941 -10.333 12.288 1.00 97.62 91 ASN A N 1
ATOM 690 C CA . ASN A 1 91 ? -9.215 -10.171 12.975 1.00 97.62 91 ASN A CA 1
ATOM 691 C C . ASN A 1 91 ? -10.185 -9.397 12.068 1.00 97.62 91 ASN A C 1
ATOM 693 O O . ASN A 1 91 ? -9.890 -8.265 11.687 1.00 97.62 91 ASN A O 1
ATOM 697 N N . ILE A 1 92 ? -11.344 -9.978 11.746 1.00 94.81 92 ILE A N 1
ATOM 698 C CA . ILE A 1 92 ? -12.338 -9.367 10.838 1.00 94.81 92 ILE A CA 1
ATOM 699 C C . ILE A 1 92 ? -13.637 -9.029 11.576 1.00 94.81 92 ILE A C 1
ATOM 701 O O . ILE A 1 92 ? -14.201 -7.953 11.399 1.00 94.81 92 ILE A O 1
ATOM 705 N N . GLU A 1 93 ? -14.099 -9.920 12.453 1.00 91.00 93 GLU A N 1
ATOM 706 C CA . GLU A 1 93 ? -15.381 -9.770 13.143 1.00 91.00 93 GLU A CA 1
ATOM 707 C C . GLU A 1 93 ? -15.237 -9.263 14.583 1.00 91.00 93 GLU A C 1
ATOM 709 O O . GLU A 1 93 ? -14.288 -9.608 15.304 1.00 91.00 93 GLU A O 1
ATOM 714 N N . LYS A 1 94 ? -16.252 -8.505 15.034 1.00 90.06 94 LYS A N 1
ATOM 715 C CA . LYS A 1 94 ? -16.387 -7.995 16.413 1.00 90.06 94 LYS A CA 1
ATOM 716 C C . LYS A 1 94 ? -15.082 -7.356 16.893 1.00 90.06 94 LYS A C 1
ATOM 718 O O . LYS A 1 94 ? -14.450 -7.829 17.846 1.00 90.06 94 LYS A O 1
ATOM 723 N N . LEU A 1 95 ? -14.652 -6.332 16.160 1.00 94.06 95 LEU A N 1
ATOM 724 C CA . LEU A 1 95 ? -13.411 -5.620 16.427 1.00 94.06 95 LEU A CA 1
ATOM 725 C C . LEU A 1 95 ? -13.554 -4.787 17.698 1.00 94.06 95 LEU A C 1
ATOM 727 O O . LEU A 1 95 ? -14.440 -3.946 17.816 1.00 94.06 95 LEU A O 1
ATOM 731 N N . ASN A 1 96 ? -12.656 -5.035 18.642 1.00 96.00 96 ASN A N 1
ATOM 732 C CA . ASN A 1 96 ? -12.419 -4.169 19.785 1.00 96.00 96 ASN A CA 1
ATOM 733 C C . ASN A 1 96 ? -11.027 -3.536 19.642 1.00 96.00 96 ASN A C 1
ATOM 735 O O . ASN A 1 96 ? -10.254 -3.897 18.751 1.00 96.00 96 ASN A O 1
ATOM 739 N N . ILE A 1 97 ? -10.686 -2.612 20.539 1.00 96.31 97 ILE A N 1
ATOM 740 C CA . ILE A 1 97 ? -9.411 -1.890 20.465 1.00 96.31 97 ILE A CA 1
ATOM 741 C C . ILE A 1 97 ? -8.181 -2.812 20.521 1.00 96.31 97 ILE A C 1
ATOM 743 O O . ILE A 1 97 ? -7.164 -2.509 19.903 1.00 96.31 97 ILE A O 1
ATOM 747 N N . PHE A 1 98 ? -8.269 -3.955 21.209 1.00 97.38 98 PHE A N 1
ATOM 748 C CA . PHE A 1 98 ? -7.177 -4.928 21.284 1.00 97.38 98 PHE A CA 1
ATOM 749 C C . PHE A 1 98 ? -6.967 -5.632 19.942 1.00 97.38 98 PHE A C 1
ATOM 751 O O . PHE A 1 98 ? -5.857 -5.612 19.421 1.00 97.38 98 PHE A O 1
ATOM 758 N N . LYS A 1 99 ? -8.039 -6.141 19.325 1.00 98.00 99 LYS A N 1
ATOM 759 C CA . LYS A 1 99 ? -7.994 -6.768 17.995 1.00 98.00 99 LYS A CA 1
ATOM 760 C C . LYS A 1 99 ? -7.534 -5.808 16.900 1.00 98.00 99 LYS A C 1
ATOM 762 O O . LYS A 1 99 ? -6.810 -6.207 15.992 1.00 98.00 99 LYS A O 1
ATOM 767 N N . ILE A 1 100 ? -7.940 -4.539 16.986 1.00 98.19 100 ILE A N 1
ATOM 768 C CA . ILE A 1 100 ? -7.464 -3.493 16.071 1.00 98.19 100 ILE A CA 1
ATOM 769 C C . ILE A 1 100 ? -5.949 -3.320 16.223 1.00 98.19 100 ILE A C 1
ATOM 771 O O . ILE A 1 100 ? -5.227 -3.345 15.230 1.00 98.19 100 ILE A O 1
ATOM 775 N N . LYS A 1 101 ? -5.444 -3.216 17.460 1.00 98.31 101 LYS A N 1
ATOM 776 C CA . LYS A 1 101 ? -3.997 -3.142 17.715 1.00 98.31 101 LYS A CA 1
ATOM 777 C C . LYS A 1 101 ? -3.254 -4.377 17.203 1.00 98.31 101 LYS A C 1
ATOM 779 O O . LYS A 1 101 ? -2.184 -4.217 16.624 1.00 98.31 101 LYS A O 1
ATOM 784 N N . GLU A 1 102 ? -3.809 -5.577 17.371 1.00 98.38 102 GLU A N 1
ATOM 785 C CA . GLU A 1 102 ? -3.238 -6.815 16.822 1.00 98.38 102 GLU A CA 1
ATOM 786 C C . GLU A 1 102 ? -3.129 -6.760 15.294 1.00 98.38 102 GLU A C 1
ATOM 788 O O . GLU A 1 102 ? -2.042 -6.979 14.762 1.00 98.38 102 GLU A O 1
ATOM 793 N N . ASN A 1 103 ? -4.207 -6.387 14.593 1.00 98.50 103 ASN A N 1
ATOM 794 C CA . ASN A 1 103 ? -4.195 -6.230 13.136 1.00 98.50 103 ASN A CA 1
ATOM 795 C C . ASN A 1 103 ? -3.151 -5.209 12.674 1.00 98.50 103 ASN A C 1
ATOM 797 O O . ASN A 1 103 ? -2.411 -5.461 11.728 1.00 98.50 103 ASN A O 1
ATOM 801 N N . LEU A 1 104 ? -3.081 -4.054 13.336 1.00 98.56 104 LEU A N 1
ATOM 802 C CA . LEU A 1 104 ? -2.143 -2.994 12.974 1.00 98.56 104 LEU A CA 1
ATOM 803 C C . LEU A 1 104 ? -0.692 -3.408 13.220 1.00 98.56 104 LEU A C 1
ATOM 805 O O . LEU A 1 104 ? 0.161 -3.174 12.371 1.00 98.56 104 LEU A O 1
ATOM 809 N N . ASN A 1 105 ? -0.402 -4.053 14.351 1.00 98.44 105 ASN A N 1
ATOM 810 C CA . ASN A 1 105 ? 0.942 -4.548 14.640 1.00 98.44 105 ASN A CA 1
ATOM 811 C C . ASN A 1 105 ? 1.355 -5.656 13.658 1.00 98.44 105 ASN A C 1
ATOM 813 O O . ASN A 1 105 ? 2.507 -5.676 13.217 1.00 98.44 105 ASN A O 1
ATOM 817 N N . LEU A 1 106 ? 0.418 -6.533 13.278 1.00 98.50 106 LEU A N 1
ATOM 818 C CA . LEU A 1 106 ? 0.615 -7.533 12.231 1.00 98.50 106 LEU A CA 1
ATOM 819 C C . LEU A 1 106 ? 0.957 -6.858 10.896 1.00 98.50 106 LEU A C 1
ATOM 821 O O . LEU A 1 106 ? 1.997 -7.157 10.318 1.00 98.50 106 LEU A O 1
ATOM 825 N N . ALA A 1 107 ? 0.160 -5.878 10.460 1.00 98.50 107 ALA A N 1
ATOM 826 C CA . ALA A 1 107 ? 0.426 -5.114 9.242 1.00 98.50 107 ALA A CA 1
ATOM 827 C C . ALA A 1 107 ? 1.798 -4.419 9.270 1.00 98.50 107 ALA A C 1
ATOM 829 O O . ALA A 1 107 ? 2.559 -4.528 8.315 1.00 98.50 107 ALA A O 1
ATOM 830 N N . ILE A 1 108 ? 2.144 -3.733 10.363 1.00 98.44 108 ILE A N 1
ATOM 831 C CA . ILE A 1 108 ? 3.422 -3.013 10.505 1.00 98.44 108 ILE A CA 1
ATOM 832 C C . ILE A 1 108 ? 4.612 -3.980 10.427 1.00 98.44 108 ILE A C 1
ATOM 834 O O . ILE A 1 108 ? 5.621 -3.680 9.786 1.00 98.44 108 ILE A O 1
ATOM 838 N N . THR A 1 109 ? 4.501 -5.144 11.070 1.00 98.06 109 THR A N 1
ATOM 839 C CA . THR A 1 109 ? 5.575 -6.146 11.095 1.00 98.06 109 THR A CA 1
ATOM 840 C C . THR A 1 109 ? 5.746 -6.781 9.721 1.00 98.06 109 THR A C 1
ATOM 842 O O . THR A 1 109 ? 6.855 -6.811 9.196 1.00 98.06 109 THR A O 1
ATOM 845 N N . SER A 1 110 ? 4.648 -7.177 9.085 1.00 98.38 110 SER A N 1
ATOM 846 C CA . SER A 1 110 ? 4.669 -7.759 7.744 1.00 98.38 110 SER A CA 1
ATOM 847 C C . SER A 1 110 ? 5.058 -6.759 6.653 1.00 98.38 110 SER A C 1
ATOM 849 O O . SER A 1 110 ? 5.716 -7.136 5.687 1.00 98.38 110 SER A O 1
ATOM 851 N N . ALA A 1 111 ? 4.745 -5.468 6.808 1.00 98.25 111 ALA A N 1
ATOM 852 C CA . ALA A 1 111 ? 5.250 -4.423 5.915 1.00 98.25 111 ALA A CA 1
ATOM 853 C C . ALA A 1 111 ? 6.789 -4.370 5.936 1.00 98.25 111 ALA A C 1
ATOM 855 O O . ALA A 1 111 ? 7.428 -4.232 4.894 1.00 98.25 111 ALA A O 1
ATOM 856 N N . ARG A 1 112 ? 7.405 -4.539 7.114 1.00 97.19 112 ARG A N 1
ATOM 857 C CA . ARG A 1 112 ? 8.867 -4.619 7.235 1.00 97.19 112 ARG A CA 1
ATOM 858 C C . ARG A 1 112 ? 9.430 -5.845 6.511 1.00 97.19 112 ARG A C 1
ATOM 860 O O . ARG A 1 112 ? 10.455 -5.732 5.847 1.00 97.19 112 ARG A O 1
ATOM 867 N N . GLU A 1 113 ? 8.756 -6.990 6.601 1.00 96.81 113 GLU A N 1
ATOM 868 C CA . GLU A 1 113 ? 9.179 -8.239 5.946 1.00 96.81 113 GLU A CA 1
ATOM 869 C C . GLU A 1 113 ? 9.187 -8.141 4.414 1.00 96.81 113 GLU A C 1
ATOM 871 O O . GLU A 1 113 ? 10.041 -8.744 3.769 1.00 96.81 113 GLU A O 1
ATOM 876 N N . ILE A 1 114 ? 8.292 -7.340 3.824 1.00 95.31 114 ILE A N 1
ATOM 877 C CA . ILE A 1 114 ? 8.258 -7.100 2.369 1.00 95.31 114 ILE A CA 1
ATOM 878 C C . ILE A 1 114 ? 9.197 -5.971 1.911 1.00 95.31 114 ILE A C 1
ATOM 880 O O . ILE A 1 114 ? 9.169 -5.586 0.742 1.00 95.31 114 ILE A O 1
ATOM 884 N N . GLY A 1 115 ? 10.031 -5.439 2.812 1.00 93.12 115 GLY A N 1
ATOM 885 C CA . GLY A 1 115 ? 11.054 -4.441 2.496 1.00 93.12 115 GLY A CA 1
ATOM 886 C C . GLY A 1 115 ? 10.643 -2.983 2.711 1.00 93.12 115 GLY A C 1
ATOM 887 O O . GLY A 1 115 ? 11.369 -2.090 2.274 1.00 93.12 115 GLY A O 1
ATOM 888 N N . CYS A 1 116 ? 9.518 -2.699 3.381 1.00 96.62 116 CYS A N 1
ATOM 889 C CA . CYS A 1 116 ? 9.201 -1.327 3.780 1.00 96.62 116 CYS A CA 1
ATOM 890 C C . CYS A 1 116 ? 10.120 -0.860 4.922 1.00 96.62 116 CYS A C 1
ATOM 892 O O . CYS A 1 116 ? 10.370 -1.575 5.897 1.00 96.62 116 CYS A O 1
ATOM 894 N N . VAL A 1 117 ? 10.576 0.388 4.839 1.00 94.62 117 VAL A N 1
ATOM 895 C CA . VAL A 1 117 ? 11.370 1.055 5.870 1.00 94.62 117 VAL A CA 1
ATOM 896 C C . VAL A 1 117 ? 10.421 1.650 6.907 1.00 94.62 117 VAL A C 1
ATOM 898 O O . VAL A 1 117 ? 9.841 2.722 6.730 1.00 94.62 117 VAL A O 1
ATOM 901 N N . ILE A 1 118 ? 10.243 0.912 7.999 1.00 92.94 118 ILE A N 1
ATOM 902 C CA . ILE A 1 118 ? 9.336 1.256 9.096 1.00 92.94 118 ILE A CA 1
ATOM 903 C C . ILE A 1 118 ? 10.146 1.816 10.269 1.00 92.94 118 ILE A C 1
ATOM 905 O O . ILE A 1 118 ? 10.717 1.050 11.049 1.00 92.94 118 ILE A O 1
ATOM 909 N N . ILE A 1 119 ? 10.173 3.144 10.409 1.00 91.31 119 ILE A N 1
ATOM 910 C CA . ILE A 1 119 ? 10.854 3.861 11.499 1.00 91.31 119 ILE A CA 1
ATOM 911 C C . ILE A 1 119 ? 9.804 4.649 12.286 1.00 91.31 119 ILE A C 1
ATOM 913 O O . ILE A 1 119 ? 9.075 5.441 11.699 1.00 91.31 119 ILE A O 1
ATOM 917 N N . ASN A 1 120 ? 9.729 4.432 13.603 1.00 91.88 120 ASN A N 1
ATOM 918 C CA . ASN A 1 120 ? 8.811 5.130 14.520 1.00 91.88 120 ASN A CA 1
ATOM 919 C C . ASN A 1 120 ? 7.319 5.068 14.127 1.00 91.88 120 ASN A C 1
ATOM 921 O O . ASN A 1 120 ? 6.551 5.969 14.451 1.00 91.88 120 ASN A O 1
ATOM 925 N N . VAL A 1 121 ? 6.897 4.008 13.429 1.00 95.12 121 VAL A N 1
ATOM 926 C CA . VAL A 1 121 ? 5.483 3.758 13.116 1.00 95.12 121 VAL A CA 1
ATOM 927 C C . VAL A 1 121 ? 4.912 2.796 14.147 1.00 95.12 121 VAL A C 1
ATOM 929 O O . VAL A 1 121 ? 5.375 1.659 14.274 1.00 95.12 121 VAL A O 1
ATOM 932 N N . HIS A 1 122 ? 3.879 3.239 14.855 1.00 96.50 122 HIS A N 1
ATOM 933 C CA . HIS A 1 122 ? 3.190 2.451 15.868 1.00 96.50 122 HIS A CA 1
ATOM 934 C C . HIS A 1 122 ? 1.695 2.350 15.561 1.00 96.50 122 HIS A C 1
ATOM 936 O O . HIS A 1 122 ? 1.110 3.226 14.926 1.00 96.50 122 HIS A O 1
ATOM 942 N N . SER A 1 123 ? 1.044 1.299 16.066 1.00 97.19 123 SER A N 1
ATOM 943 C CA . SER A 1 123 ? -0.409 1.125 15.920 1.00 97.19 123 SER A CA 1
ATOM 944 C C . SER A 1 123 ? -1.205 2.306 16.486 1.00 97.19 123 SER A C 1
ATOM 946 O O . SER A 1 123 ? -2.220 2.675 15.905 1.00 97.19 123 SER A O 1
ATOM 948 N N . GLY A 1 124 ? -0.713 2.951 17.551 1.00 97.12 124 GLY A N 1
ATOM 949 C CA . GLY A 1 124 ? -1.300 4.182 18.095 1.00 97.12 124 GLY A CA 1
ATOM 950 C C . GLY A 1 124 ? -1.398 5.305 17.062 1.00 97.12 124 GLY A C 1
ATOM 951 O O . GLY A 1 124 ? -2.465 5.875 16.899 1.00 97.12 124 GLY A O 1
ATOM 952 N N . ASN A 1 125 ? -0.347 5.532 16.264 1.00 96.06 125 ASN A N 1
ATOM 953 C CA . ASN A 1 125 ? -0.366 6.567 15.227 1.00 96.06 125 ASN A CA 1
ATOM 954 C C . ASN A 1 125 ? -1.484 6.350 14.199 1.00 96.06 125 ASN A C 1
ATOM 956 O O . ASN A 1 125 ? -2.062 7.313 13.704 1.00 96.06 125 ASN A O 1
ATOM 960 N N . ILE A 1 126 ? -1.785 5.091 13.876 1.00 97.44 126 ILE A N 1
ATOM 961 C CA . ILE A 1 126 ? -2.817 4.740 12.896 1.00 97.44 126 ILE A CA 1
ATOM 962 C C . ILE A 1 126 ? -4.214 4.839 13.525 1.00 97.44 126 ILE A C 1
ATOM 964 O O . ILE A 1 126 ? -5.130 5.350 12.888 1.00 97.44 126 ILE A O 1
ATOM 968 N N . ILE A 1 127 ? -4.367 4.419 14.786 1.00 96.81 127 ILE A N 1
ATOM 969 C CA . ILE A 1 127 ? -5.616 4.571 15.555 1.00 96.81 127 ILE A CA 1
ATOM 970 C C . ILE A 1 127 ? -5.976 6.051 15.718 1.00 96.81 127 ILE A C 1
ATOM 972 O O . ILE A 1 127 ? -7.127 6.429 15.511 1.00 96.81 127 ILE A O 1
ATOM 976 N N . ASP A 1 128 ? -4.980 6.883 16.016 1.00 96.31 128 ASP A N 1
ATOM 977 C CA . ASP A 1 128 ? -5.122 8.331 16.182 1.00 96.31 128 ASP A CA 1
ATOM 978 C C . ASP A 1 128 ? -5.203 9.070 14.833 1.00 96.31 128 ASP A C 1
ATOM 980 O O . ASP A 1 128 ? -5.255 10.297 14.798 1.00 96.31 128 ASP A O 1
ATOM 984 N N . LYS A 1 129 ? -5.218 8.330 13.712 1.00 95.44 129 LYS A N 1
ATOM 985 C CA . LYS A 1 129 ? -5.347 8.853 12.344 1.00 95.44 129 LYS A CA 1
ATOM 986 C C . LYS A 1 129 ? -4.275 9.886 12.001 1.00 95.44 129 LYS A C 1
ATOM 988 O O . LYS A 1 129 ? -4.547 10.904 11.372 1.00 95.44 129 LYS A O 1
ATOM 993 N N . THR A 1 130 ? -3.034 9.616 12.401 1.00 94.88 130 THR A N 1
ATOM 994 C CA . THR A 1 130 ? -1.887 10.469 12.079 1.00 94.88 130 THR A CA 1
ATOM 995 C C . THR A 1 130 ? -1.621 10.412 10.572 1.00 94.88 130 THR A C 1
ATOM 997 O O . THR A 1 130 ? -0.959 9.497 10.077 1.00 94.88 130 THR A O 1
ATOM 1000 N N . GLU A 1 131 ? -2.164 11.390 9.844 1.00 93.69 131 GLU A N 1
ATOM 1001 C CA . GLU A 1 131 ? -2.309 11.376 8.382 1.00 93.69 131 GLU A CA 1
ATOM 1002 C C . GLU A 1 131 ? -0.978 11.094 7.661 1.00 93.69 131 GLU A C 1
ATOM 1004 O O . GLU A 1 131 ? -0.887 10.153 6.875 1.00 93.69 131 GLU A O 1
ATOM 1009 N N . HIS A 1 132 ? 0.092 11.826 7.988 1.00 91.44 132 HIS A N 1
ATOM 1010 C CA . HIS A 1 132 ? 1.405 11.674 7.343 1.00 91.44 132 HIS A CA 1
ATOM 1011 C C . HIS A 1 132 ? 2.052 10.294 7.567 1.00 91.44 132 HIS A C 1
ATOM 1013 O O . HIS A 1 132 ? 2.717 9.771 6.673 1.00 91.44 132 HIS A O 1
ATOM 1019 N N . ILE A 1 133 ? 1.835 9.671 8.732 1.00 94.88 133 ILE A N 1
ATOM 1020 C CA . ILE A 1 133 ? 2.339 8.318 9.019 1.00 94.88 133 ILE A CA 1
ATOM 1021 C C . ILE A 1 133 ? 1.572 7.286 8.192 1.00 94.88 133 ILE A C 1
ATOM 1023 O O . ILE A 1 133 ? 2.177 6.383 7.611 1.00 94.88 133 ILE A O 1
ATOM 1027 N N . ILE A 1 134 ? 0.248 7.435 8.107 1.00 96.25 134 ILE A N 1
ATOM 1028 C CA . ILE A 1 134 ? -0.608 6.547 7.317 1.00 96.25 134 ILE A CA 1
ATOM 1029 C C . ILE A 1 134 ? -0.254 6.643 5.830 1.00 96.25 134 ILE A C 1
ATOM 1031 O O . ILE A 1 134 ? -0.041 5.611 5.194 1.00 96.25 134 ILE A O 1
ATOM 1035 N N . LEU A 1 135 ? -0.142 7.858 5.286 1.00 95.12 135 LEU A N 1
ATOM 1036 C CA . LEU A 1 135 ? 0.217 8.075 3.882 1.00 95.12 135 LEU A CA 1
ATOM 1037 C C . LEU A 1 135 ? 1.612 7.529 3.568 1.00 95.12 135 LEU A C 1
ATOM 1039 O O . LEU A 1 135 ? 1.779 6.823 2.576 1.00 95.12 135 LEU A O 1
ATOM 1043 N N . GLY A 1 136 ? 2.595 7.767 4.444 1.00 95.50 136 GLY A N 1
ATOM 1044 C CA . GLY A 1 136 ? 3.944 7.226 4.284 1.00 95.50 136 GLY A CA 1
ATOM 1045 C C . GLY A 1 136 ? 3.983 5.694 4.286 1.00 95.50 136 GLY A C 1
ATOM 1046 O O . GLY A 1 136 ? 4.702 5.092 3.487 1.00 95.50 136 GLY A O 1
ATOM 1047 N N . LEU A 1 137 ? 3.190 5.044 5.144 1.00 97.31 137 LEU A N 1
ATOM 1048 C CA . LEU A 1 137 ? 3.074 3.584 5.172 1.00 97.31 137 LEU A CA 1
ATOM 1049 C C . LEU A 1 137 ? 2.383 3.044 3.912 1.00 97.31 137 LEU A C 1
ATOM 1051 O O . LEU A 1 137 ? 2.885 2.105 3.291 1.00 97.31 137 LEU A O 1
ATOM 1055 N N . LEU A 1 138 ? 1.257 3.644 3.515 1.00 97.56 138 LEU A N 1
ATOM 1056 C CA . LEU A 1 138 ? 0.519 3.259 2.310 1.00 97.56 138 LEU A CA 1
ATOM 1057 C C . LEU A 1 138 ? 1.386 3.388 1.063 1.00 97.56 138 LEU A C 1
ATOM 1059 O O . LEU A 1 138 ? 1.465 2.434 0.293 1.00 97.56 138 LEU A O 1
ATOM 1063 N N . TRP A 1 139 ? 2.085 4.513 0.898 1.00 95.75 139 TRP A N 1
ATOM 1064 C CA . TRP A 1 139 ? 3.002 4.725 -0.217 1.00 95.75 139 TRP A CA 1
ATOM 1065 C C . TRP A 1 139 ? 4.010 3.584 -0.341 1.00 95.75 139 TRP A C 1
ATOM 1067 O O . TRP A 1 139 ? 4.171 3.021 -1.421 1.00 95.75 139 TRP A O 1
ATOM 1077 N N . GLN A 1 140 ? 4.659 3.198 0.760 1.00 96.38 140 GLN A N 1
ATOM 1078 C CA . GLN A 1 140 ? 5.661 2.136 0.723 1.00 96.38 140 GLN A CA 1
ATOM 1079 C C . GLN A 1 140 ? 5.063 0.781 0.323 1.00 96.38 140 GLN A C 1
ATOM 1081 O O . GLN A 1 140 ? 5.640 0.093 -0.517 1.00 96.38 140 GLN A O 1
ATOM 1086 N N . ILE A 1 141 ? 3.890 0.417 0.850 1.00 97.75 141 ILE A N 1
ATOM 1087 C CA . ILE A 1 141 ? 3.213 -0.840 0.488 1.00 97.75 141 ILE A CA 1
ATOM 1088 C C . ILE A 1 141 ? 2.775 -0.814 -0.987 1.00 97.75 141 ILE A C 1
ATOM 1090 O O . ILE A 1 141 ? 3.001 -1.774 -1.727 1.00 97.75 141 ILE A O 1
ATOM 1094 N N . ILE A 1 142 ? 2.182 0.295 -1.441 1.00 95.94 142 ILE A N 1
ATOM 1095 C CA . ILE A 1 142 ? 1.747 0.489 -2.832 1.00 95.94 142 ILE A CA 1
ATOM 1096 C C . ILE A 1 142 ? 2.945 0.426 -3.778 1.00 95.94 142 ILE A C 1
ATOM 1098 O O . ILE A 1 142 ? 2.880 -0.246 -4.806 1.00 95.94 142 ILE A O 1
ATOM 1102 N N . LYS A 1 143 ? 4.062 1.059 -3.415 1.00 93.56 143 LYS A N 1
ATOM 1103 C CA . LYS A 1 143 ? 5.308 1.016 -4.178 1.00 93.56 143 LYS A CA 1
ATOM 1104 C C . LYS A 1 143 ? 5.807 -0.421 -4.345 1.00 93.56 143 LYS A C 1
ATOM 1106 O O . LYS A 1 143 ? 6.146 -0.805 -5.462 1.00 93.56 143 LYS A O 1
ATOM 1111 N N . VAL A 1 144 ? 5.796 -1.234 -3.283 1.00 93.56 144 VAL A N 1
ATOM 1112 C CA . VAL A 1 144 ? 6.151 -2.663 -3.380 1.00 93.56 144 VAL A CA 1
ATOM 1113 C C . VAL A 1 144 ? 5.214 -3.397 -4.341 1.00 93.56 144 VAL A C 1
ATOM 1115 O O . VAL A 1 144 ? 5.698 -4.138 -5.194 1.00 93.56 144 VAL A O 1
ATOM 1118 N N . HIS A 1 145 ? 3.901 -3.154 -4.263 1.00 93.31 145 HIS A N 1
ATOM 1119 C CA . HIS A 1 145 ? 2.924 -3.768 -5.168 1.00 93.31 145 HIS A CA 1
ATOM 1120 C C . HIS A 1 145 ? 3.183 -3.402 -6.638 1.00 93.31 145 HIS A C 1
ATOM 1122 O O . HIS A 1 145 ? 3.289 -4.289 -7.483 1.00 93.31 145 HIS A O 1
ATOM 1128 N N . LEU A 1 146 ? 3.346 -2.112 -6.945 1.00 89.38 146 LEU A N 1
ATOM 1129 C CA . LEU A 1 146 ? 3.550 -1.623 -8.313 1.00 89.38 146 LEU A CA 1
ATOM 1130 C C . LEU A 1 146 ? 4.870 -2.119 -8.914 1.00 89.38 146 LEU A C 1
ATOM 1132 O O . LEU A 1 146 ? 4.912 -2.558 -10.062 1.00 89.38 146 LEU A O 1
ATOM 1136 N N . LEU A 1 147 ? 5.948 -2.098 -8.129 1.00 86.81 147 LEU A N 1
ATOM 1137 C CA . LEU A 1 147 ? 7.252 -2.602 -8.559 1.00 86.81 147 LEU A CA 1
ATOM 1138 C C . LEU A 1 147 ? 7.319 -4.141 -8.531 1.00 86.81 147 LEU A C 1
ATOM 1140 O O . LEU A 1 147 ? 8.231 -4.737 -9.100 1.00 86.81 147 LEU A O 1
ATOM 1144 N N . GLY A 1 148 ? 6.360 -4.813 -7.888 1.00 82.81 148 GLY A N 1
ATOM 1145 C CA . GLY A 1 148 ? 6.173 -6.266 -7.888 1.00 82.81 148 GLY A CA 1
ATOM 1146 C C . GLY A 1 148 ? 6.183 -6.871 -9.291 1.00 82.81 148 GLY A C 1
ATOM 1147 O O . GLY A 1 148 ? 6.845 -7.880 -9.509 1.00 82.81 148 GLY A O 1
ATOM 1148 N N . GLY A 1 149 ? 5.531 -6.201 -10.246 1.00 74.31 149 GLY A N 1
ATOM 1149 C CA . GLY A 1 149 ? 5.461 -6.639 -11.642 1.00 74.31 149 GLY A CA 1
ATOM 1150 C C . GLY A 1 149 ? 6.765 -6.490 -12.432 1.00 74.31 149 GLY A C 1
ATOM 1151 O O . GLY A 1 149 ? 6.902 -7.082 -13.494 1.00 74.31 149 GLY A O 1
ATOM 1152 N N . LEU A 1 150 ? 7.751 -5.737 -11.939 1.00 74.06 150 LEU A N 1
ATOM 1153 C CA . LEU A 1 150 ? 9.037 -5.543 -12.617 1.00 74.06 150 LEU A CA 1
ATOM 1154 C C . LEU A 1 150 ? 10.026 -6.656 -12.246 1.00 74.06 150 LEU A C 1
ATOM 1156 O O . LEU A 1 150 ? 11.074 -6.398 -11.657 1.00 74.06 150 LEU A O 1
ATOM 1160 N N . ASP A 1 151 ? 9.682 -7.901 -12.573 1.00 70.38 151 ASP A N 1
ATOM 1161 C CA . ASP A 1 151 ? 10.565 -9.058 -12.403 1.00 70.38 151 ASP A CA 1
ATOM 1162 C C . ASP A 1 151 ? 10.944 -9.647 -13.770 1.00 70.38 151 ASP A C 1
ATOM 1164 O O . ASP A 1 151 ? 10.088 -10.080 -14.544 1.00 70.38 151 ASP A O 1
ATOM 1168 N N . LEU A 1 152 ? 12.248 -9.700 -14.058 1.00 67.31 152 LEU A N 1
ATOM 1169 C CA . LEU A 1 152 ? 12.823 -10.330 -15.253 1.00 67.31 152 LEU A CA 1
ATOM 1170 C C . LEU A 1 152 ? 12.416 -11.806 -15.400 1.00 67.31 152 LEU A C 1
ATOM 1172 O O . LEU A 1 152 ? 12.319 -12.295 -16.526 1.00 67.31 152 LEU A O 1
ATOM 1176 N N . LYS A 1 153 ? 12.139 -12.508 -14.293 1.00 71.06 153 LYS A N 1
ATOM 1177 C CA . LYS A 1 153 ? 11.639 -13.892 -14.312 1.00 71.06 153 LYS A CA 1
ATOM 1178 C C . LYS A 1 153 ? 10.205 -13.979 -14.829 1.00 71.06 153 LYS A C 1
ATOM 1180 O O . LYS A 1 153 ? 9.880 -14.907 -15.562 1.00 71.06 153 LYS A O 1
ATOM 1185 N N . LEU A 1 154 ? 9.361 -13.014 -14.463 1.00 67.69 154 LEU A N 1
ATOM 1186 C CA . LEU A 1 154 ? 7.979 -12.915 -14.945 1.00 67.69 154 LEU A CA 1
ATOM 1187 C C . LEU A 1 154 ? 7.927 -12.356 -16.373 1.00 67.69 154 LEU A C 1
ATOM 1189 O O . LEU A 1 154 ? 7.019 -12.673 -17.144 1.00 67.69 154 LEU A O 1
ATOM 1193 N N . HIS A 1 155 ? 8.915 -11.540 -16.744 1.00 77.00 155 HIS A N 1
ATOM 1194 C CA . HIS A 1 155 ? 8.950 -10.799 -17.999 1.00 77.00 155 HIS A CA 1
ATOM 1195 C C . HIS A 1 155 ? 10.311 -10.914 -18.705 1.00 77.00 155 HIS A C 1
ATOM 1197 O O . HIS A 1 155 ? 11.097 -9.961 -18.706 1.00 77.00 155 HIS A O 1
ATOM 1203 N N . PRO A 1 156 ? 10.576 -12.035 -19.408 1.00 78.69 156 PRO A N 1
ATOM 1204 C CA . PRO A 1 156 ? 11.848 -12.264 -20.100 1.00 78.69 156 PRO A CA 1
ATOM 1205 C C . PRO A 1 156 ? 12.197 -11.186 -21.133 1.00 78.69 156 PRO A C 1
ATOM 1207 O O . PRO A 1 156 ? 13.367 -10.955 -21.419 1.00 78.69 156 PRO A O 1
ATOM 1210 N N . TYR A 1 157 ? 11.196 -10.480 -21.678 1.00 78.31 157 TYR A N 1
ATOM 1211 C CA . TYR A 1 157 ? 11.408 -9.382 -22.626 1.00 78.31 157 TYR A CA 1
ATOM 1212 C C . TYR A 1 157 ? 12.206 -8.210 -22.034 1.00 78.31 157 TYR A C 1
ATOM 1214 O O . TYR A 1 157 ? 12.789 -7.439 -22.799 1.00 78.31 157 TYR A O 1
A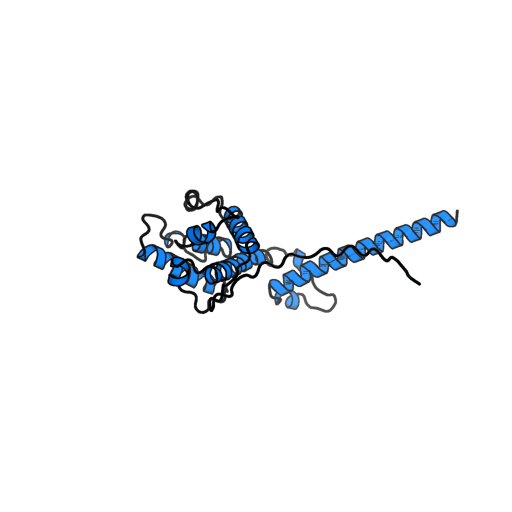TOM 1222 N N . LEU A 1 158 ? 12.268 -8.078 -20.703 1.00 79.50 158 LEU A N 1
ATOM 1223 C CA . LEU A 1 158 ? 13.064 -7.054 -20.024 1.00 79.50 158 LEU A CA 1
ATOM 1224 C C . LEU A 1 158 ? 14.569 -7.218 -20.287 1.00 79.50 158 LEU A C 1
ATOM 1226 O O . LEU A 1 158 ? 15.298 -6.238 -20.177 1.00 79.50 158 LEU A O 1
ATOM 1230 N N . ILE A 1 159 ? 15.028 -8.385 -20.763 1.00 80.75 159 ILE A N 1
ATOM 1231 C CA . ILE A 1 159 ? 16.411 -8.573 -21.231 1.00 80.75 159 ILE A CA 1
ATOM 1232 C C . ILE A 1 159 ? 16.800 -7.594 -22.350 1.00 80.75 159 ILE A C 1
ATOM 1234 O O . ILE A 1 159 ? 17.969 -7.260 -22.504 1.00 80.75 159 ILE A O 1
ATOM 1238 N N . ARG A 1 160 ? 15.828 -7.068 -23.110 1.00 83.12 160 ARG A N 1
ATOM 1239 C CA . ARG A 1 160 ? 16.060 -6.059 -24.162 1.00 83.12 160 ARG A CA 1
ATOM 1240 C C . ARG A 1 160 ? 16.538 -4.714 -23.622 1.00 83.12 160 ARG A C 1
ATOM 1242 O O . ARG A 1 160 ? 16.991 -3.881 -24.399 1.00 83.12 160 ARG A O 1
ATOM 1249 N N . LEU A 1 161 ? 16.413 -4.492 -22.315 1.00 84.06 161 LEU A N 1
ATOM 1250 C CA . LEU A 1 161 ? 16.938 -3.304 -21.653 1.00 84.06 161 LEU A CA 1
ATOM 1251 C C . LEU A 1 161 ? 18.460 -3.356 -21.500 1.00 84.06 161 LEU A C 1
ATOM 1253 O O . LEU A 1 161 ? 19.055 -2.326 -21.184 1.00 84.06 161 LEU A O 1
ATOM 1257 N N . LYS A 1 162 ? 19.088 -4.514 -21.728 1.00 87.44 162 LYS A N 1
ATOM 1258 C CA . LYS A 1 162 ? 20.540 -4.696 -21.723 1.00 87.44 162 LYS A CA 1
ATOM 1259 C C . LYS A 1 162 ? 21.224 -3.698 -22.674 1.00 87.44 162 LYS A C 1
ATOM 1261 O O . LYS A 1 162 ? 20.763 -3.482 -23.793 1.00 87.44 162 LYS A O 1
ATOM 1266 N N . LYS A 1 163 ? 22.301 -3.062 -22.210 1.00 83.31 163 LYS A N 1
ATOM 1267 C CA . LYS A 1 163 ? 23.165 -2.186 -23.024 1.00 83.31 163 LYS A CA 1
ATOM 1268 C C . LYS A 1 163 ? 24.118 -3.052 -23.847 1.00 83.31 163 LYS A C 1
ATOM 1270 O O . LYS A 1 163 ? 24.332 -4.216 -23.520 1.00 83.31 163 LYS A O 1
ATOM 1275 N N . GLU A 1 164 ? 24.679 -2.490 -24.912 1.00 79.00 164 GLU A N 1
ATOM 1276 C CA . GLU A 1 164 ? 25.630 -3.213 -25.770 1.00 79.00 164 GLU A CA 1
ATOM 1277 C C . GLU A 1 164 ? 26.880 -3.652 -24.985 1.00 79.00 164 GLU A C 1
ATOM 1279 O O . GLU A 1 164 ? 27.342 -4.774 -25.179 1.00 79.00 164 GLU A O 1
ATOM 1284 N N . ASP A 1 165 ? 27.310 -2.839 -24.012 1.00 85.50 165 ASP A N 1
ATOM 1285 C CA . ASP A 1 165 ? 28.550 -3.028 -23.244 1.00 85.50 165 ASP A CA 1
ATOM 1286 C C . ASP A 1 165 ? 28.367 -3.664 -21.848 1.00 85.50 165 ASP A C 1
ATOM 1288 O O . ASP A 1 165 ? 29.282 -3.605 -21.033 1.00 85.50 165 ASP A O 1
ATOM 1292 N N . GLU A 1 166 ? 27.196 -4.224 -21.519 1.00 86.31 166 GLU A N 1
ATOM 1293 C CA . GLU A 1 166 ? 26.963 -4.853 -20.202 1.00 86.31 166 GLU A CA 1
ATOM 1294 C C . GLU A 1 166 ? 26.656 -6.343 -20.327 1.00 86.31 166 GLU A C 1
ATOM 1296 O O . GLU A 1 166 ? 26.094 -6.780 -21.328 1.00 86.31 166 GLU A O 1
ATOM 1301 N N . GLU A 1 167 ? 26.931 -7.129 -19.290 1.00 85.69 167 GLU A N 1
ATOM 1302 C CA . GLU A 1 167 ? 26.511 -8.530 -19.239 1.00 85.69 167 GLU A CA 1
ATOM 1303 C C . GLU A 1 167 ? 25.071 -8.695 -18.730 1.00 85.69 167 GLU A C 1
ATOM 1305 O O . GLU A 1 167 ? 24.577 -7.929 -17.902 1.00 85.69 167 GLU A O 1
ATOM 1310 N N . ALA A 1 168 ? 24.380 -9.760 -19.158 1.00 81.94 168 ALA A N 1
ATOM 1311 C CA . ALA A 1 168 ? 23.003 -10.035 -18.715 1.00 81.94 168 ALA A CA 1
ATOM 1312 C C . ALA A 1 168 ? 22.878 -10.169 -17.180 1.00 81.94 168 ALA A C 1
ATOM 1314 O O . ALA A 1 168 ? 21.846 -9.833 -16.598 1.00 81.94 168 ALA A O 1
ATOM 1315 N N . ALA A 1 169 ? 23.943 -10.634 -16.521 1.00 83.38 169 ALA A N 1
ATOM 1316 C CA . ALA A 1 169 ? 24.017 -10.744 -15.068 1.00 83.38 169 ALA A CA 1
ATOM 1317 C C . ALA A 1 169 ? 24.008 -9.381 -14.355 1.00 83.38 169 ALA A C 1
ATOM 1319 O O . ALA A 1 169 ? 23.541 -9.300 -13.221 1.00 83.38 169 ALA A O 1
ATOM 1320 N N . GLU A 1 170 ? 24.494 -8.314 -14.993 1.00 84.94 170 GLU A N 1
ATOM 1321 C CA . GLU A 1 170 ? 24.467 -6.962 -14.425 1.00 84.94 170 GLU A CA 1
ATOM 1322 C C . GLU A 1 170 ? 23.052 -6.388 -14.435 1.00 84.94 170 GLU A C 1
ATOM 1324 O O . GLU A 1 170 ? 22.610 -5.827 -13.435 1.00 84.94 170 GLU A O 1
ATOM 1329 N N . LEU A 1 171 ? 22.295 -6.626 -15.511 1.00 84.19 171 LEU A N 1
ATOM 1330 C CA . LEU A 1 171 ? 20.885 -6.242 -15.593 1.00 84.19 171 LEU A CA 1
ATOM 1331 C C . LEU A 1 171 ? 20.046 -6.905 -14.487 1.00 84.19 171 LEU A C 1
ATOM 1333 O O . LEU A 1 171 ? 19.165 -6.269 -13.914 1.00 84.19 171 LEU A O 1
ATOM 1337 N N . LEU A 1 172 ? 20.344 -8.169 -14.160 1.00 82.19 172 LEU A N 1
ATOM 1338 C CA . LEU A 1 172 ? 19.676 -8.926 -13.093 1.00 82.19 172 LEU A CA 1
ATOM 1339 C C . LEU A 1 172 ? 19.998 -8.420 -11.678 1.00 82.19 172 LEU A C 1
ATOM 1341 O O . LEU A 1 172 ? 19.287 -8.775 -10.740 1.00 82.19 172 LEU A O 1
ATOM 1345 N N . ARG A 1 173 ? 21.063 -7.626 -11.508 1.00 85.69 173 ARG A N 1
ATOM 1346 C CA . ARG A 1 173 ? 21.454 -7.038 -10.215 1.00 85.69 173 ARG A CA 1
ATOM 1347 C C . ARG A 1 173 ? 20.807 -5.682 -9.946 1.00 85.69 173 ARG A C 1
ATOM 1349 O O . ARG A 1 173 ? 20.916 -5.198 -8.823 1.00 85.69 173 ARG A O 1
ATOM 1356 N N . LEU A 1 174 ? 20.164 -5.076 -10.944 1.00 85.31 174 LEU A N 1
ATOM 1357 C CA . LEU A 1 174 ? 19.497 -3.790 -10.774 1.00 85.31 174 LEU A CA 1
ATOM 1358 C C . LEU A 1 174 ? 18.348 -3.897 -9.769 1.00 85.31 174 LEU A C 1
ATOM 1360 O O . LEU A 1 174 ? 17.580 -4.862 -9.768 1.00 85.31 174 LEU A O 1
ATOM 1364 N N . SER A 1 175 ? 18.192 -2.854 -8.959 1.00 86.50 175 SER A N 1
ATOM 1365 C CA . SER A 1 175 ? 16.970 -2.639 -8.192 1.00 86.50 175 SER A CA 1
ATOM 1366 C C . SER A 1 175 ? 15.773 -2.440 -9.125 1.00 86.50 175 SER A C 1
ATOM 1368 O O . SER A 1 175 ? 15.904 -2.110 -10.310 1.00 86.50 175 SER A O 1
ATOM 1370 N N . LYS A 1 176 ? 14.565 -2.613 -8.586 1.00 83.88 176 LYS A N 1
ATOM 1371 C CA . LYS A 1 176 ? 13.328 -2.469 -9.363 1.00 83.88 176 LYS A CA 1
ATOM 1372 C C . LYS A 1 176 ? 13.157 -1.044 -9.895 1.00 83.88 176 LYS A C 1
ATOM 1374 O O . LYS A 1 176 ? 12.666 -0.851 -11.002 1.00 83.88 176 LYS A O 1
ATOM 1379 N N . GLU A 1 177 ? 13.597 -0.049 -9.135 1.00 83.38 177 GLU A N 1
ATOM 1380 C CA . GLU A 1 177 ? 13.578 1.366 -9.499 1.00 83.38 177 GLU A CA 1
ATOM 1381 C C . GLU A 1 177 ? 14.575 1.701 -10.613 1.00 83.38 177 GLU A C 1
ATOM 1383 O O . GLU A 1 177 ? 14.245 2.436 -11.550 1.00 83.38 177 GLU A O 1
ATOM 1388 N N . GLU A 1 178 ? 15.784 1.143 -10.551 1.00 86.25 178 GLU A N 1
ATOM 1389 C CA . GLU A 1 178 ? 16.773 1.282 -11.624 1.00 86.25 178 GLU A CA 1
ATOM 1390 C C . GLU A 1 178 ? 16.274 0.610 -12.903 1.00 86.25 178 GLU A C 1
ATOM 1392 O O . GLU A 1 178 ? 16.353 1.195 -13.987 1.00 86.25 178 GLU A O 1
ATOM 1397 N N . LEU A 1 179 ? 15.689 -0.584 -12.778 1.00 85.56 179 LEU A N 1
ATOM 1398 C CA . LEU A 1 179 ? 15.093 -1.306 -13.894 1.00 85.56 179 LEU A CA 1
ATOM 1399 C C . LEU A 1 179 ? 13.918 -0.528 -14.507 1.00 85.56 179 LEU A C 1
ATOM 1401 O O . LEU A 1 179 ? 13.832 -0.431 -15.732 1.00 85.56 179 LEU A O 1
ATOM 1405 N N . LEU A 1 180 ? 13.061 0.089 -13.684 1.00 84.62 180 LEU A N 1
ATOM 1406 C CA . LEU A 1 180 ? 11.973 0.960 -14.140 1.00 84.62 180 LEU A CA 1
ATOM 1407 C C . LEU A 1 180 ? 12.505 2.174 -14.906 1.00 84.62 180 LEU A C 1
ATOM 1409 O O . LEU A 1 180 ? 12.050 2.462 -16.013 1.00 84.62 180 LEU A O 1
ATOM 1413 N N . THR A 1 181 ? 13.495 2.865 -14.340 1.00 85.12 181 THR A N 1
ATOM 1414 C CA . THR A 1 181 ? 14.137 4.029 -14.969 1.00 85.12 181 THR A CA 1
ATOM 1415 C C . THR A 1 181 ? 14.717 3.647 -16.326 1.00 85.12 181 THR A C 1
ATOM 1417 O O . THR A 1 181 ? 14.570 4.356 -17.324 1.00 85.12 181 THR A O 1
ATOM 1420 N N . ARG A 1 182 ? 15.343 2.475 -16.390 1.00 86.94 182 ARG A N 1
ATOM 1421 C CA . ARG A 1 182 ? 15.931 1.939 -17.608 1.00 86.94 182 ARG A CA 1
ATOM 1422 C C . ARG A 1 182 ? 14.884 1.563 -18.652 1.00 86.94 182 ARG A C 1
ATOM 1424 O O . ARG A 1 182 ? 15.053 1.901 -19.823 1.00 86.94 182 ARG A O 1
ATOM 1431 N N . TRP A 1 183 ? 13.794 0.925 -18.231 1.00 86.06 183 TRP A N 1
ATOM 1432 C CA . TRP A 1 183 ? 12.647 0.613 -19.081 1.00 86.06 183 TRP A CA 1
ATOM 1433 C C . TRP A 1 183 ? 12.029 1.877 -19.681 1.00 86.06 183 TRP A C 1
ATOM 1435 O O . TRP A 1 183 ? 11.807 1.954 -20.890 1.00 86.06 183 TRP A O 1
ATOM 1445 N N . PHE A 1 184 ? 11.828 2.900 -18.855 1.00 84.50 184 PH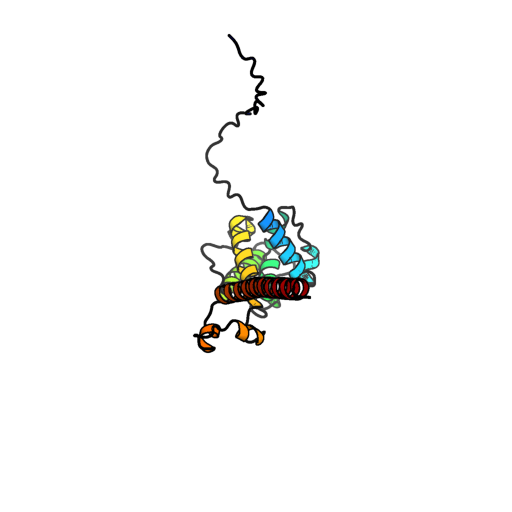E A N 1
ATOM 1446 C CA . PHE A 1 184 ? 11.279 4.179 -19.285 1.00 84.50 184 PHE A CA 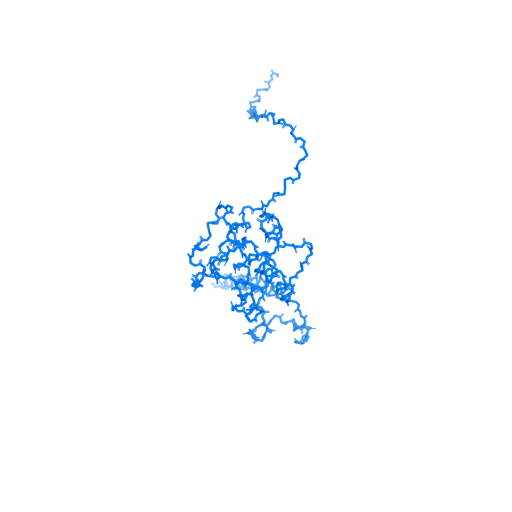1
ATOM 1447 C C . PHE A 1 184 ? 12.187 4.867 -20.316 1.00 84.50 184 PHE A C 1
ATOM 1449 O O . PHE A 1 184 ? 11.743 5.242 -21.404 1.00 84.50 184 PHE A O 1
ATOM 1456 N N . ASN A 1 185 ? 13.488 4.949 -20.027 1.00 85.69 185 ASN A N 1
ATOM 1457 C CA . ASN A 1 185 ? 14.471 5.558 -20.924 1.00 85.69 185 ASN A CA 1
ATOM 1458 C C . ASN A 1 185 ? 14.615 4.810 -22.258 1.00 85.69 185 ASN A C 1
ATOM 1460 O O . ASN A 1 185 ? 14.817 5.442 -23.301 1.00 85.69 185 ASN A O 1
ATOM 1464 N N . TYR A 1 186 ? 14.488 3.481 -22.248 1.00 87.06 186 TYR A N 1
ATOM 1465 C CA . TYR A 1 186 ? 14.498 2.661 -23.459 1.00 87.06 186 TYR A CA 1
ATOM 1466 C C . TYR A 1 186 ? 13.355 3.044 -24.409 1.00 87.06 186 TYR A C 1
ATOM 1468 O O . TYR A 1 186 ? 13.596 3.301 -25.593 1.00 87.06 186 TYR A O 1
ATOM 1476 N N . HIS A 1 187 ? 12.129 3.170 -23.894 1.00 84.12 187 HIS A N 1
ATOM 1477 C CA . HIS A 1 187 ? 10.969 3.553 -24.707 1.00 84.12 187 HIS A CA 1
ATOM 1478 C C . HIS A 1 187 ? 11.024 5.003 -25.177 1.00 84.12 187 HIS A C 1
ATOM 1480 O O . HIS A 1 187 ? 10.745 5.268 -26.345 1.00 84.12 187 HIS A O 1
ATOM 1486 N N . LEU A 1 188 ? 11.475 5.932 -24.328 1.00 84.44 188 LEU A N 1
ATOM 1487 C CA . LEU A 1 188 ? 11.705 7.320 -24.744 1.00 84.44 188 LEU A CA 1
ATOM 1488 C C . LEU A 1 188 ? 12.712 7.415 -25.895 1.00 84.44 188 LEU A C 1
ATOM 1490 O O . LEU A 1 188 ? 12.514 8.169 -26.849 1.00 84.44 188 LEU A O 1
ATOM 1494 N N . SER A 1 189 ? 13.794 6.641 -25.821 1.00 86.00 189 SER A N 1
ATOM 1495 C CA . SER A 1 189 ? 14.820 6.615 -26.864 1.00 86.00 189 SER A CA 1
ATOM 1496 C C . SER A 1 189 ? 14.294 5.984 -28.152 1.00 86.00 189 SER A C 1
ATOM 1498 O O . SER A 1 189 ? 14.576 6.486 -29.238 1.00 86.00 189 SER A O 1
ATOM 1500 N N . ASN A 1 190 ? 13.488 4.925 -28.056 1.00 83.25 190 ASN A N 1
ATOM 1501 C CA . ASN A 1 190 ? 12.830 4.316 -29.212 1.00 83.25 190 ASN A CA 1
ATOM 1502 C C . ASN A 1 190 ? 11.862 5.276 -29.901 1.00 83.25 190 ASN A C 1
ATOM 1504 O O . ASN A 1 190 ? 11.960 5.443 -31.113 1.00 83.25 190 ASN A O 1
ATOM 1508 N N . ALA A 1 191 ? 11.013 5.971 -29.144 1.00 82.38 191 ALA A N 1
ATOM 1509 C CA . ALA A 1 191 ? 10.083 6.952 -29.696 1.00 82.38 191 ALA A CA 1
ATOM 1510 C C . ALA A 1 191 ? 10.819 8.102 -30.411 1.00 82.38 191 ALA A C 1
ATOM 1512 O O . ALA A 1 191 ? 10.452 8.503 -31.517 1.00 82.38 191 ALA A O 1
ATOM 1513 N N . LYS A 1 192 ? 11.917 8.605 -29.823 1.00 81.75 192 LYS A N 1
ATOM 1514 C CA . LYS A 1 192 ? 12.776 9.611 -30.474 1.00 81.75 192 LYS A CA 1
ATOM 1515 C C . LYS A 1 192 ? 13.405 9.078 -31.766 1.00 81.75 192 LYS A C 1
ATOM 1517 O O . LYS A 1 192 ? 13.396 9.782 -32.776 1.00 81.75 192 LYS A O 1
ATOM 1522 N N . ARG A 1 193 ? 13.928 7.845 -31.748 1.00 75.81 193 ARG A N 1
ATOM 1523 C CA . ARG A 1 193 ? 14.517 7.184 -32.926 1.00 75.81 193 ARG A CA 1
ATOM 1524 C C . ARG A 1 193 ? 13.495 6.982 -34.042 1.00 75.81 193 ARG A C 1
ATOM 1526 O O . ARG A 1 193 ? 13.811 7.237 -35.200 1.00 75.81 193 ARG A O 1
ATOM 1533 N N . GLU A 1 194 ? 12.275 6.577 -33.707 1.00 77.12 194 GLU A N 1
ATOM 1534 C CA . GLU A 1 194 ? 11.186 6.399 -34.668 1.00 77.12 194 GLU A CA 1
ATOM 1535 C C . GLU A 1 194 ? 10.804 7.721 -35.340 1.00 77.12 194 GLU A C 1
ATOM 1537 O O . GLU A 1 194 ? 10.788 7.802 -36.570 1.00 77.12 194 GLU A O 1
ATOM 1542 N N . LYS A 1 195 ? 10.617 8.787 -34.549 1.00 78.06 195 LYS A N 1
ATOM 1543 C CA . LYS A 1 195 ? 10.366 10.137 -35.073 1.00 78.06 195 LYS A CA 1
ATOM 1544 C C . LYS A 1 195 ? 11.473 10.585 -36.032 1.00 78.06 195 LYS A C 1
ATOM 1546 O O . LYS A 1 195 ? 11.181 11.111 -37.103 1.00 78.06 195 LYS A O 1
ATOM 1551 N N . PHE A 1 196 ? 12.737 10.349 -35.680 1.00 78.44 196 PHE A N 1
ATOM 1552 C CA . PHE A 1 196 ? 13.872 10.686 -36.541 1.00 78.44 196 PHE A CA 1
ATOM 1553 C C . PHE A 1 196 ? 13.887 9.870 -37.844 1.00 78.44 196 PHE A C 1
ATOM 1555 O O . PHE A 1 196 ? 14.109 10.433 -38.914 1.00 78.44 196 PHE A O 1
ATOM 1562 N N . ARG A 1 197 ? 13.578 8.567 -37.784 1.00 73.00 197 ARG A N 1
ATOM 1563 C CA . ARG A 1 197 ? 13.505 7.694 -38.968 1.00 73.00 197 ARG A CA 1
ATOM 1564 C C . ARG A 1 197 ? 12.430 8.154 -39.955 1.00 73.00 197 ARG A C 1
ATOM 1566 O O . ARG A 1 197 ? 12.684 8.174 -41.157 1.00 73.00 197 ARG A O 1
ATOM 1573 N N . ILE A 1 198 ? 11.259 8.549 -39.453 1.00 79.94 198 ILE A N 1
ATOM 1574 C CA . ILE A 1 198 ? 10.162 9.082 -40.277 1.00 79.94 198 ILE A CA 1
ATOM 1575 C C . ILE A 1 198 ? 10.591 10.392 -40.954 1.00 79.94 198 ILE A C 1
ATOM 1577 O O . ILE A 1 198 ? 10.405 10.543 -42.158 1.00 79.94 198 ILE A O 1
ATOM 1581 N N . LEU A 1 199 ? 11.242 11.305 -40.223 1.00 80.38 199 LEU A N 1
ATOM 1582 C CA . LEU A 1 199 ? 11.744 12.563 -40.793 1.00 80.38 199 LEU A CA 1
ATOM 1583 C C . LEU A 1 199 ? 12.787 12.334 -41.896 1.00 80.38 199 LEU A C 1
ATOM 1585 O O . LEU A 1 199 ? 12.720 12.977 -42.941 1.00 80.38 199 LEU A O 1
ATOM 1589 N N . GLN A 1 200 ? 13.710 11.384 -41.713 1.00 76.81 200 GLN A N 1
ATOM 1590 C CA . GLN A 1 200 ? 14.674 11.022 -42.757 1.00 76.81 200 GLN A CA 1
ATOM 1591 C C . GLN A 1 200 ? 13.996 10.431 -44.001 1.00 76.81 200 GLN A C 1
ATOM 1593 O O . GLN A 1 200 ? 14.414 10.719 -45.122 1.00 76.81 200 GLN A O 1
ATOM 1598 N N . GLN A 1 201 ? 12.951 9.615 -43.825 1.00 74.94 201 GLN A N 1
ATOM 1599 C CA . GLN A 1 201 ? 12.179 9.069 -44.945 1.00 74.94 201 GLN A CA 1
ATOM 1600 C C . GLN A 1 201 ? 11.426 10.165 -45.705 1.00 74.94 201 GLN A C 1
ATOM 1602 O O . GLN A 1 201 ? 11.470 10.163 -46.933 1.00 74.94 201 GLN A O 1
ATOM 1607 N N . ILE A 1 202 ? 10.815 11.126 -45.005 1.00 79.62 202 ILE A N 1
ATOM 1608 C CA . ILE A 1 202 ? 10.145 12.280 -45.624 1.00 79.62 202 ILE A CA 1
ATOM 1609 C C . ILE A 1 202 ? 11.149 13.117 -46.425 1.00 79.62 202 ILE A C 1
ATOM 1611 O O . ILE A 1 202 ? 10.934 13.332 -47.612 1.00 79.62 202 ILE A O 1
ATOM 1615 N N . GLN A 1 203 ? 12.296 13.481 -45.840 1.00 79.62 203 GLN A N 1
ATOM 1616 C CA . GLN A 1 203 ? 13.347 14.231 -46.547 1.00 79.62 203 GLN A CA 1
ATOM 1617 C C . GLN A 1 203 ? 13.881 13.486 -47.779 1.00 79.62 203 GLN A C 1
ATOM 1619 O O . GLN A 1 203 ? 14.222 14.097 -48.794 1.00 79.62 203 GLN A O 1
ATOM 1624 N N . LYS A 1 204 ? 13.978 12.153 -47.704 1.00 82.25 204 LYS A N 1
ATOM 1625 C CA . LYS A 1 204 ? 14.386 11.322 -48.841 1.00 82.25 204 LYS A CA 1
ATOM 1626 C C . LYS A 1 204 ? 13.312 11.296 -49.932 1.00 82.25 204 LYS A C 1
ATOM 1628 O O . LYS A 1 204 ? 13.670 11.369 -51.103 1.00 82.25 204 LYS A O 1
ATOM 1633 N N . MET A 1 205 ? 12.030 11.217 -49.568 1.00 75.69 205 MET A N 1
ATOM 1634 C CA . MET A 1 205 ? 10.919 11.283 -50.524 1.00 75.69 205 MET A CA 1
ATOM 1635 C C . MET A 1 205 ? 10.802 12.661 -51.180 1.00 75.69 205 MET A C 1
ATOM 1637 O O . MET A 1 205 ? 10.639 12.723 -52.392 1.00 75.69 205 MET A O 1
ATOM 1641 N N . GLU A 1 206 ? 10.973 13.754 -50.432 1.00 78.00 206 GLU A N 1
ATOM 1642 C CA . GLU A 1 206 ? 11.034 15.111 -50.992 1.00 78.00 206 GLU A CA 1
ATOM 1643 C C . GLU A 1 206 ? 12.148 15.221 -52.033 1.00 78.00 206 GLU A C 1
ATOM 1645 O O . GLU A 1 206 ? 11.886 15.581 -53.176 1.00 78.00 206 GLU A O 1
ATOM 1650 N N . LYS A 1 207 ? 13.379 14.813 -51.693 1.00 80.69 207 LYS A N 1
ATOM 1651 C CA . LYS A 1 207 ? 14.493 14.817 -52.655 1.00 80.69 207 LYS A CA 1
ATOM 1652 C C . LYS A 1 207 ? 14.198 14.004 -53.915 1.00 80.69 207 LYS A C 1
ATOM 1654 O O . LYS A 1 207 ? 14.628 14.409 -54.984 1.00 80.69 207 LYS A O 1
ATOM 1659 N N . LEU A 1 208 ? 13.485 12.883 -53.807 1.00 74.56 208 LEU A N 1
ATOM 1660 C CA . LEU A 1 208 ? 13.103 12.073 -54.967 1.00 74.56 208 LEU A CA 1
ATOM 1661 C C . LEU A 1 208 ? 12.008 12.739 -55.818 1.00 74.56 208 LEU A C 1
ATOM 1663 O O . LEU A 1 208 ? 12.055 12.605 -57.034 1.00 74.56 208 LEU A O 1
ATOM 1667 N N . MET A 1 209 ? 11.080 13.485 -55.210 1.00 73.00 209 MET A N 1
ATOM 1668 C CA . MET A 1 209 ? 10.044 14.243 -55.932 1.00 73.00 209 MET A CA 1
ATOM 1669 C C . MET A 1 209 ? 10.576 15.504 -56.629 1.00 73.00 209 MET A C 1
ATOM 1671 O O . MET A 1 209 ? 9.991 15.933 -57.613 1.00 73.00 209 MET A O 1
ATOM 1675 N N . PHE A 1 210 ? 11.675 16.100 -56.154 1.00 68.44 210 PHE A N 1
ATOM 1676 C CA . PHE A 1 210 ? 12.292 17.281 -56.785 1.00 68.44 210 PHE A CA 1
ATOM 1677 C C . PHE A 1 210 ? 13.324 16.946 -57.881 1.00 68.44 210 PHE A C 1
ATOM 1679 O O . PHE A 1 210 ? 13.899 17.859 -58.471 1.00 68.44 210 PHE A O 1
ATOM 1686 N N . ILE A 1 211 ? 13.597 15.661 -58.131 1.00 60.00 211 ILE A N 1
ATOM 1687 C CA . ILE A 1 211 ? 14.558 15.188 -59.149 1.00 60.00 211 ILE A CA 1
ATOM 1688 C C . ILE A 1 211 ? 13.838 14.554 -60.366 1.00 60.00 211 ILE A C 1
ATOM 1690 O O . ILE A 1 211 ? 14.485 14.268 -61.373 1.00 60.00 211 ILE A O 1
ATOM 1694 N N . SER A 1 212 ? 12.512 14.373 -60.307 1.00 48.47 212 SER A N 1
ATOM 1695 C CA . SER A 1 212 ? 11.643 13.970 -61.431 1.00 48.47 212 SER A CA 1
ATOM 1696 C C . SER A 1 212 ? 10.977 15.169 -62.090 1.00 48.47 212 SER A C 1
ATOM 1698 O O . SER A 1 212 ? 10.914 15.189 -63.336 1.00 48.47 212 SER A O 1
#

Radius of gyration: 26.71 Å; chains: 1; bounding box: 47×85×83 Å